Protein AF-A0A4Y8KAW2-F1 (afdb_monomer_lite)

Sequence (190 aa):
MSVAKSWERPTMADADTPQVAAESSAVSRSTAASERANERSSARPVKDVVVTVRMTADHAADLAFVQTELGAASGPDAIREVIGLFAALQRDESYQSAKAQRPAVDIDEALLIEFRDAVREVTKSYNERTREIHFIGHNWNQIVKVANATGQVDTDAIRGVERALTDIRWQMMTDAERDAKALKVLPFLS

pLDDT: mean 71.97, std 21.26, range [29.86, 94.38]

Structure (mmCIF, N/CA/C/O backbone):
data_AF-A0A4Y8KAW2-F1
#
_entry.id   AF-A0A4Y8KAW2-F1
#
loop_
_atom_site.group_PDB
_atom_site.id
_atom_site.type_symbol
_atom_site.label_atom_id
_atom_site.label_alt_id
_atom_site.label_comp_id
_atom_site.label_asym_id
_atom_site.label_entity_id
_atom_site.label_seq_id
_atom_site.pdbx_PDB_ins_code
_atom_site.Cartn_x
_atom_site.Cartn_y
_atom_site.Cartn_z
_atom_site.occupancy
_atom_site.B_iso_or_equiv
_atom_site.auth_seq_id
_atom_site.auth_comp_id
_atom_site.auth_asym_id
_atom_site.auth_atom_id
_atom_site.pdbx_PDB_model_num
ATOM 1 N N . MET A 1 1 ? 20.124 14.802 59.171 1.00 38.25 1 MET A N 1
ATOM 2 C CA . MET A 1 1 ? 20.882 13.547 58.993 1.00 38.25 1 MET A CA 1
ATOM 3 C C . MET A 1 1 ? 19.904 12.397 59.132 1.00 38.25 1 MET A C 1
ATOM 5 O O . MET A 1 1 ? 19.435 12.192 60.237 1.00 38.25 1 MET A O 1
ATOM 9 N N . SER A 1 2 ? 19.563 11.722 58.034 1.00 40.50 2 SER A N 1
ATOM 10 C CA . SER A 1 2 ? 18.912 10.404 58.034 1.00 40.50 2 SER A CA 1
ATOM 11 C C . SER A 1 2 ? 19.243 9.715 56.717 1.00 40.50 2 SER A C 1
ATOM 13 O O . SER A 1 2 ? 19.191 10.327 55.653 1.00 40.50 2 SER A O 1
ATOM 15 N N . VAL A 1 3 ? 19.693 8.477 56.857 1.00 41.16 3 VAL A N 1
ATOM 16 C CA . VAL A 1 3 ? 20.487 7.691 55.914 1.00 41.16 3 VAL A CA 1
ATOM 17 C C . VAL A 1 3 ? 19.615 7.084 54.812 1.00 41.16 3 VAL A C 1
ATOM 19 O O . VAL A 1 3 ? 18.497 6.635 55.061 1.00 41.16 3 VAL A O 1
ATOM 22 N N . ALA A 1 4 ? 20.156 7.095 53.592 1.00 38.84 4 ALA A N 1
ATOM 23 C CA . ALA A 1 4 ? 19.574 6.529 52.384 1.00 38.84 4 ALA A CA 1
ATOM 24 C C . ALA A 1 4 ? 19.380 5.007 52.502 1.00 38.84 4 ALA A C 1
ATOM 26 O O . ALA A 1 4 ? 20.260 4.291 52.977 1.00 38.84 4 ALA A O 1
ATOM 27 N N . LYS A 1 5 ? 18.224 4.517 52.043 1.00 40.38 5 LYS A N 1
ATOM 28 C CA . LYS A 1 5 ? 17.892 3.090 51.994 1.00 40.38 5 LYS A CA 1
ATOM 29 C C . LYS A 1 5 ? 18.395 2.516 50.666 1.00 40.38 5 LYS A C 1
ATOM 31 O O . LYS A 1 5 ? 17.900 2.885 49.602 1.00 40.38 5 LYS A O 1
ATOM 36 N N . SER A 1 6 ? 19.416 1.673 50.759 1.00 38.50 6 SER A N 1
ATOM 37 C CA . SER A 1 6 ? 20.047 0.925 49.676 1.00 38.50 6 SER A CA 1
ATOM 38 C C . SER A 1 6 ? 19.077 -0.086 49.060 1.00 38.50 6 SER A C 1
ATOM 40 O O . SER A 1 6 ? 18.490 -0.906 49.761 1.00 38.50 6 SER A O 1
ATOM 42 N N . TRP A 1 7 ? 18.938 -0.048 47.737 1.00 39.12 7 TRP A N 1
ATOM 43 C CA . TRP A 1 7 ? 18.437 -1.178 46.959 1.00 39.12 7 TRP A CA 1
ATOM 44 C C . TRP A 1 7 ? 19.630 -1.767 46.213 1.00 39.12 7 TRP A C 1
ATOM 46 O O . TRP A 1 7 ? 20.016 -1.293 45.145 1.00 39.12 7 TRP A O 1
ATOM 56 N N . GLU A 1 8 ? 20.263 -2.753 46.841 1.00 36.16 8 GLU A N 1
ATOM 57 C CA . GLU A 1 8 ? 21.259 -3.603 46.200 1.00 36.16 8 GLU A CA 1
ATOM 58 C C . GLU A 1 8 ? 20.577 -4.561 45.215 1.00 36.16 8 GLU A C 1
ATOM 60 O O . GLU A 1 8 ? 19.523 -5.138 45.490 1.00 36.16 8 GLU A O 1
ATOM 65 N N . ARG A 1 9 ? 21.202 -4.705 44.043 1.00 36.78 9 ARG A N 1
ATOM 66 C CA . ARG A 1 9 ? 20.896 -5.714 43.024 1.00 36.78 9 ARG A CA 1
ATOM 67 C C . ARG A 1 9 ? 21.427 -7.084 43.459 1.00 36.78 9 ARG A C 1
ATOM 69 O O . ARG A 1 9 ? 22.558 -7.142 43.934 1.00 36.78 9 ARG A O 1
ATOM 76 N N . PRO A 1 10 ? 20.738 -8.179 43.110 1.00 39.88 10 PRO A N 1
ATOM 77 C CA . PRO A 1 10 ? 21.401 -9.459 42.888 1.00 39.88 10 PRO A CA 1
ATOM 78 C C . PRO A 1 10 ? 21.680 -9.670 41.394 1.00 39.88 10 PRO A C 1
ATOM 80 O O . PRO A 1 10 ? 20.773 -9.781 40.571 1.00 39.88 10 PRO A O 1
ATOM 83 N N . THR A 1 11 ? 22.965 -9.715 41.068 1.00 34.00 11 THR A N 1
ATOM 84 C CA . THR A 1 11 ? 23.550 -10.306 39.860 1.00 34.00 11 THR A CA 1
ATOM 85 C C . THR A 1 11 ? 23.504 -11.829 39.991 1.00 34.00 11 THR A C 1
ATOM 87 O O . THR A 1 11 ? 23.914 -12.312 41.036 1.00 34.00 11 THR A O 1
ATOM 90 N N . MET A 1 12 ? 23.091 -12.568 38.957 1.00 33.03 12 MET A N 1
ATOM 91 C CA . MET A 1 12 ? 23.630 -13.895 38.604 1.00 33.03 12 MET A CA 1
ATOM 92 C C . MET A 1 12 ? 23.258 -14.189 37.143 1.00 33.03 12 MET A C 1
ATOM 94 O O . MET A 1 12 ? 22.082 -14.220 36.783 1.00 33.03 12 MET A O 1
ATOM 98 N N . ALA A 1 13 ? 24.285 -14.353 36.314 1.00 33.62 13 ALA A N 1
ATOM 99 C CA . ALA A 1 13 ? 24.217 -14.990 35.009 1.00 33.62 13 ALA A CA 1
ATOM 100 C C . ALA A 1 13 ? 24.170 -16.517 35.198 1.00 33.62 13 ALA A C 1
ATOM 102 O O . ALA A 1 13 ? 24.755 -17.018 36.153 1.00 33.62 13 ALA A O 1
ATOM 103 N N . ASP A 1 14 ? 23.468 -17.243 34.330 1.00 31.16 14 ASP A N 1
ATOM 104 C CA . ASP A 1 14 ? 24.106 -18.102 33.323 1.00 31.16 14 ASP A CA 1
ATOM 105 C C . ASP A 1 14 ? 23.065 -18.803 32.438 1.00 31.16 14 ASP A C 1
ATOM 107 O O . ASP A 1 14 ? 21.885 -18.918 32.769 1.00 31.16 14 ASP A O 1
ATOM 111 N N . ALA A 1 15 ? 23.545 -19.159 31.251 1.00 35.00 15 ALA A N 1
ATOM 112 C CA . ALA A 1 15 ? 22.856 -19.740 30.113 1.00 35.00 15 ALA A CA 1
ATOM 113 C C . ALA A 1 15 ? 22.139 -21.069 30.413 1.00 35.00 15 ALA A C 1
ATOM 115 O O . ALA A 1 15 ? 22.637 -21.881 31.181 1.00 35.00 15 ALA A O 1
ATOM 116 N N . ASP A 1 16 ? 21.016 -21.318 29.729 1.00 32.00 16 ASP A N 1
ATOM 117 C CA . ASP A 1 16 ? 20.943 -22.410 28.747 1.00 32.00 16 ASP A CA 1
ATOM 118 C C . ASP A 1 16 ? 19.606 -22.418 27.988 1.00 32.00 16 ASP A C 1
ATOM 120 O O . ASP A 1 16 ? 18.522 -22.226 28.534 1.00 32.00 16 ASP A O 1
ATOM 124 N N . THR A 1 17 ? 19.712 -22.625 26.676 1.00 39.25 17 THR A N 1
ATOM 125 C CA . THR A 1 17 ? 18.594 -22.855 25.745 1.00 39.25 17 THR A CA 1
ATOM 126 C C . THR A 1 17 ? 18.323 -24.361 25.698 1.00 39.25 17 THR A C 1
ATOM 128 O O . THR A 1 17 ? 19.278 -25.130 25.806 1.00 39.25 17 THR A O 1
ATOM 131 N N . PRO A 1 18 ? 17.081 -24.820 25.446 1.00 40.44 18 PRO A N 1
ATOM 132 C CA . PRO A 1 18 ? 16.902 -25.534 24.177 1.00 40.44 18 PRO A CA 1
ATOM 133 C C . PRO A 1 18 ? 15.515 -25.396 23.503 1.00 40.44 18 PRO A C 1
ATOM 135 O O . PRO A 1 18 ? 14.465 -25.472 24.127 1.00 40.44 18 PRO A O 1
ATOM 138 N N . GLN A 1 19 ? 15.587 -25.279 22.173 1.00 29.86 19 GLN A N 1
ATOM 139 C CA . GLN A 1 19 ? 14.922 -26.112 21.158 1.00 29.86 19 GLN A CA 1
ATOM 140 C C . GLN A 1 19 ? 13.384 -26.106 20.968 1.00 29.86 19 GLN A C 1
ATOM 142 O O . GLN A 1 19 ? 12.601 -26.687 21.707 1.00 29.86 19 GLN A O 1
ATOM 147 N N . VAL A 1 20 ? 13.033 -25.527 19.815 1.00 33.47 20 VAL A N 1
ATOM 148 C CA . VAL A 1 20 ? 11.909 -25.759 18.889 1.00 33.47 20 VAL A CA 1
ATOM 149 C C . VAL A 1 20 ? 11.149 -27.090 19.042 1.00 33.47 20 VAL A C 1
ATOM 151 O O . VAL A 1 20 ? 11.722 -28.161 18.862 1.00 33.47 20 VAL A O 1
ATOM 154 N N . ALA A 1 21 ? 9.820 -26.989 19.147 1.00 32.81 21 ALA A N 1
ATOM 155 C CA . ALA A 1 21 ? 8.880 -27.950 18.573 1.00 32.81 21 ALA A CA 1
ATOM 156 C C . ALA A 1 21 ? 7.704 -27.175 17.956 1.00 32.81 21 ALA A C 1
ATOM 158 O O . ALA A 1 21 ? 6.906 -26.550 18.651 1.00 32.81 21 ALA A O 1
ATOM 159 N N . ALA A 1 22 ? 7.661 -27.164 16.625 1.00 35.22 22 ALA A N 1
ATOM 160 C CA . ALA A 1 22 ? 6.510 -26.732 15.854 1.00 35.22 22 ALA A CA 1
ATOM 161 C C . ALA A 1 22 ? 5.523 -27.899 15.793 1.00 35.22 22 ALA A C 1
ATOM 163 O O . ALA A 1 22 ? 5.876 -28.962 15.286 1.00 35.22 22 ALA A O 1
ATOM 164 N N . GLU A 1 23 ? 4.294 -27.692 16.257 1.00 30.86 23 GLU A N 1
ATOM 165 C CA . GLU A 1 23 ? 3.195 -28.609 15.974 1.00 30.86 23 GLU A CA 1
ATOM 166 C C . GLU A 1 23 ? 2.101 -27.896 15.183 1.00 30.86 23 GLU A C 1
ATOM 168 O O . GLU A 1 23 ? 1.515 -26.892 15.588 1.00 30.86 23 GLU A O 1
ATOM 173 N N . SER A 1 24 ? 1.897 -28.452 13.993 1.00 33.16 24 SER A N 1
ATOM 174 C CA . SER A 1 24 ? 0.835 -28.199 13.039 1.00 33.16 24 SER A CA 1
ATOM 175 C C . SER A 1 24 ? -0.554 -28.228 13.673 1.00 33.16 24 SER A C 1
ATOM 177 O O . SER A 1 24 ? -0.943 -29.209 14.298 1.00 33.16 24 SER A O 1
ATOM 179 N N . SER A 1 25 ? -1.372 -27.232 13.343 1.00 32.22 25 SER A N 1
ATOM 180 C CA . SER A 1 25 ? -2.819 -27.418 13.262 1.00 32.22 25 SER A CA 1
ATOM 181 C C . SER A 1 25 ? -3.316 -26.785 11.970 1.00 32.22 25 SER A C 1
ATOM 183 O O . SER A 1 25 ? -3.531 -25.578 11.859 1.00 32.22 25 SER A O 1
ATOM 185 N N . ALA A 1 26 ? -3.405 -27.634 10.949 1.00 38.16 26 ALA A N 1
ATOM 186 C CA . ALA A 1 26 ? -4.050 -27.329 9.690 1.00 38.16 26 ALA A CA 1
ATOM 187 C C . ALA A 1 26 ? -5.566 -27.302 9.915 1.00 38.16 26 ALA A C 1
ATOM 189 O O . ALA A 1 26 ? -6.172 -28.325 10.227 1.00 38.16 26 ALA A O 1
ATOM 190 N N . VAL A 1 27 ? -6.186 -26.137 9.721 1.00 32.84 27 VAL A N 1
ATOM 191 C CA . VAL A 1 27 ? -7.639 -26.026 9.581 1.00 32.84 27 VAL A CA 1
ATOM 192 C C . VAL A 1 27 ? -7.950 -25.612 8.153 1.00 32.84 27 VAL A C 1
ATOM 194 O O . VAL A 1 27 ? -7.727 -24.477 7.736 1.00 32.84 27 VAL A O 1
ATOM 197 N N . SER A 1 28 ? -8.479 -26.588 7.423 1.00 44.44 28 SER A N 1
ATOM 198 C CA . SER A 1 28 ? -9.141 -26.493 6.131 1.00 44.44 28 SER A CA 1
ATOM 199 C C . SER A 1 28 ? -9.989 -25.230 5.985 1.00 44.44 28 SER A C 1
ATOM 201 O O . SER A 1 28 ? -10.917 -25.010 6.767 1.00 44.44 28 SER A O 1
ATOM 203 N N . ARG A 1 29 ? -9.744 -24.447 4.929 1.00 36.34 29 ARG A N 1
ATOM 204 C CA . ARG A 1 29 ? -10.780 -23.639 4.272 1.00 36.34 29 ARG A CA 1
ATOM 205 C C . ARG A 1 29 ? -10.338 -23.167 2.882 1.00 36.34 29 ARG A C 1
ATOM 207 O O . ARG A 1 29 ? -9.300 -22.539 2.733 1.00 36.34 29 ARG A O 1
ATOM 214 N N . SER A 1 30 ? -11.239 -23.389 1.924 1.00 34.06 30 SER A N 1
ATOM 215 C CA . SER A 1 30 ? -11.357 -22.740 0.610 1.00 34.06 30 SER A CA 1
ATOM 216 C C . SER A 1 30 ? -10.692 -23.412 -0.600 1.00 34.06 30 SER A C 1
ATOM 218 O O . SER A 1 30 ? -9.711 -22.936 -1.162 1.00 34.06 30 SER A O 1
ATOM 220 N N . THR A 1 31 ? -11.355 -24.454 -1.103 1.00 42.41 31 THR A N 1
ATOM 221 C CA . THR A 1 31 ? -11.279 -24.908 -2.505 1.00 42.41 31 THR A CA 1
ATOM 222 C C . THR A 1 31 ? -11.767 -23.846 -3.508 1.00 42.41 31 THR A C 1
ATOM 224 O O . THR A 1 31 ? -11.358 -23.861 -4.663 1.00 42.41 31 THR A O 1
ATOM 227 N N . ALA A 1 32 ? -12.552 -22.852 -3.074 1.00 41.34 32 ALA A N 1
ATOM 228 C CA . ALA A 1 32 ? -13.093 -21.796 -3.940 1.00 41.34 32 ALA A CA 1
ATOM 229 C C . ALA A 1 32 ? -12.057 -20.741 -4.393 1.00 41.34 32 ALA A C 1
ATOM 231 O O . ALA A 1 32 ? -12.298 -20.001 -5.348 1.00 41.34 32 ALA A O 1
ATOM 232 N N . ALA A 1 33 ? -10.898 -20.660 -3.729 1.00 41.00 33 ALA A N 1
ATOM 233 C CA . ALA A 1 33 ? -9.780 -19.817 -4.168 1.00 41.00 33 ALA A CA 1
ATOM 234 C C . ALA A 1 33 ? -8.921 -20.486 -5.260 1.00 41.00 33 ALA A C 1
ATOM 236 O O . ALA A 1 33 ? -8.184 -19.801 -5.968 1.00 41.00 33 ALA A O 1
ATOM 237 N N . SER A 1 34 ? -9.024 -21.811 -5.414 1.00 42.97 34 SER A N 1
ATOM 238 C CA . SER A 1 34 ? -8.170 -22.594 -6.311 1.00 42.97 34 SER A CA 1
ATOM 239 C C . SER A 1 34 ? -8.614 -22.502 -7.776 1.00 42.97 34 SER A C 1
ATOM 241 O O . SER A 1 34 ? -7.762 -22.418 -8.655 1.00 42.97 34 SER A O 1
ATOM 243 N N . GLU A 1 35 ? -9.919 -22.405 -8.051 1.00 37.34 35 GLU A N 1
ATOM 244 C CA . GLU A 1 35 ? -10.428 -22.320 -9.430 1.00 37.34 35 GLU A CA 1
ATOM 245 C C . GLU A 1 35 ? -10.068 -20.995 -10.123 1.00 37.34 35 GLU A C 1
ATOM 247 O O . GLU A 1 35 ? -9.667 -21.006 -11.282 1.00 37.34 35 GLU A O 1
ATOM 252 N N . ARG A 1 36 ? -10.080 -19.854 -9.414 1.00 44.06 36 ARG A N 1
ATOM 253 C CA . ARG A 1 36 ? -9.687 -18.551 -10.004 1.00 44.06 36 ARG A CA 1
ATOM 254 C C . ARG A 1 36 ? -8.176 -18.354 -10.151 1.00 44.06 36 ARG A C 1
ATOM 256 O O . ARG A 1 36 ? -7.745 -17.484 -10.905 1.00 44.06 36 ARG A O 1
ATOM 263 N N . ALA A 1 37 ? -7.363 -19.127 -9.432 1.00 46.47 37 ALA A N 1
ATOM 264 C CA . ALA A 1 37 ? -5.906 -19.086 -9.564 1.00 46.47 37 ALA A CA 1
ATOM 265 C C . ALA A 1 37 ? -5.411 -19.908 -10.767 1.00 46.47 37 ALA A C 1
ATOM 267 O O . ALA A 1 37 ? -4.363 -19.596 -11.336 1.00 46.47 37 ALA A O 1
ATOM 268 N N . ASN A 1 38 ? -6.178 -20.920 -11.181 1.00 39.31 38 ASN A N 1
ATOM 269 C CA . ASN A 1 38 ? -5.776 -21.846 -12.235 1.00 39.31 38 ASN A CA 1
ATOM 270 C C . ASN A 1 38 ? -5.826 -21.217 -13.642 1.00 39.31 38 ASN A C 1
ATOM 272 O O . ASN A 1 38 ? -5.049 -21.593 -14.513 1.00 39.31 38 ASN A O 1
ATOM 276 N N . GLU A 1 39 ? -6.660 -20.194 -13.854 1.00 40.34 39 GLU A N 1
ATOM 277 C CA . GLU A 1 39 ? -6.759 -19.496 -15.148 1.00 40.34 39 GLU A CA 1
ATOM 278 C C . GLU A 1 39 ? -5.593 -18.530 -15.419 1.00 40.34 39 GLU A C 1
ATOM 280 O O . GLU A 1 39 ? -5.294 -18.233 -16.572 1.00 40.34 39 GLU A O 1
ATOM 285 N N . ARG A 1 40 ? -4.881 -18.060 -14.382 1.00 43.31 40 ARG A N 1
ATOM 286 C CA . ARG A 1 40 ? -3.728 -17.146 -14.545 1.00 43.31 40 ARG A CA 1
ATOM 287 C C . ARG A 1 40 ? -2.376 -17.855 -14.631 1.00 43.31 40 ARG A C 1
ATOM 289 O O . ARG A 1 40 ? -1.370 -17.199 -14.891 1.00 43.31 40 ARG A O 1
ATOM 296 N N . SER A 1 41 ? -2.328 -19.166 -14.390 1.00 44.38 41 SER A N 1
ATOM 297 C CA . SER A 1 41 ? -1.076 -19.897 -14.147 1.00 44.38 41 SER A CA 1
ATOM 298 C C . SER A 1 41 ? -0.709 -20.918 -15.231 1.00 44.38 41 SER A C 1
ATOM 300 O O . SER A 1 41 ? 0.190 -21.726 -15.019 1.00 44.38 41 SER A O 1
ATOM 302 N N . SER A 1 42 ? -1.343 -20.889 -16.403 1.00 42.31 42 SER A N 1
ATOM 303 C CA . SER A 1 42 ? -1.000 -21.807 -17.501 1.00 42.31 42 SER A CA 1
ATOM 304 C C . SER A 1 42 ? 0.279 -21.431 -18.265 1.00 42.31 42 SER A C 1
ATOM 306 O O . SER A 1 42 ? 0.755 -22.220 -19.074 1.00 42.31 42 SER A O 1
ATOM 308 N N . ALA A 1 43 ? 0.865 -20.254 -18.012 1.00 52.12 43 ALA A N 1
ATOM 309 C CA . ALA A 1 43 ? 2.011 -19.753 -18.780 1.00 52.12 43 ALA A CA 1
ATOM 310 C C . ALA A 1 43 ? 3.387 -19.996 -18.132 1.00 52.12 43 ALA A C 1
ATOM 312 O O . ALA A 1 43 ? 4.409 -19.753 -18.774 1.00 52.12 43 ALA A O 1
ATOM 313 N N . ARG A 1 44 ? 3.458 -20.426 -16.863 1.00 57.28 44 ARG A N 1
ATOM 314 C CA . ARG A 1 44 ? 4.744 -20.627 -16.175 1.00 57.28 44 ARG A CA 1
ATOM 315 C C . ARG A 1 44 ? 5.056 -22.117 -16.055 1.00 57.28 44 ARG A C 1
ATOM 317 O O . ARG A 1 44 ? 4.255 -22.829 -15.453 1.00 57.28 44 ARG A O 1
ATOM 324 N N . PRO A 1 45 ? 6.205 -22.592 -16.570 1.00 63.19 45 PRO A N 1
ATOM 325 C CA . PRO A 1 45 ? 6.616 -23.971 -16.361 1.00 63.19 45 PRO A CA 1
ATOM 326 C C . PRO A 1 45 ? 6.735 -24.240 -14.858 1.00 63.19 45 PRO A C 1
ATOM 328 O O . PRO A 1 45 ? 7.367 -23.471 -14.122 1.00 63.19 45 PRO A O 1
ATOM 331 N N . VAL A 1 46 ? 6.082 -25.309 -14.405 1.00 73.69 46 VAL A N 1
ATOM 332 C CA . VAL A 1 46 ? 6.132 -25.739 -13.007 1.00 73.69 46 VAL A CA 1
ATOM 333 C C . VAL A 1 46 ? 7.551 -26.232 -12.713 1.00 73.69 46 VAL A C 1
ATOM 335 O O . VAL A 1 46 ? 8.173 -26.927 -13.515 1.00 73.69 46 VAL A O 1
ATOM 338 N N . LYS A 1 47 ? 8.115 -25.775 -11.593 1.00 78.50 47 LYS A N 1
ATOM 339 C CA . LYS A 1 47 ? 9.471 -26.125 -11.159 1.00 78.50 47 LYS A CA 1
ATOM 340 C C . LYS A 1 47 ? 9.371 -27.341 -10.231 1.00 78.50 47 LYS A C 1
ATOM 342 O O . LYS A 1 47 ? 9.110 -27.161 -9.046 1.00 78.50 47 LYS A O 1
ATOM 347 N N . ASP A 1 48 ? 9.600 -28.540 -10.764 1.00 83.94 48 ASP A N 1
ATOM 348 C CA . ASP A 1 48 ? 9.340 -29.806 -10.047 1.00 83.94 48 ASP A CA 1
ATOM 349 C C . ASP A 1 48 ? 10.558 -30.385 -9.305 1.00 83.94 48 ASP A C 1
ATOM 351 O O . ASP A 1 48 ? 10.421 -31.276 -8.468 1.00 83.94 48 ASP A O 1
ATOM 355 N N . VAL A 1 49 ? 11.762 -29.880 -9.591 1.00 82.69 49 VAL A N 1
ATOM 356 C CA . VAL A 1 49 ? 13.018 -30.371 -9.003 1.00 82.69 49 VAL A CA 1
ATOM 357 C C . VAL A 1 49 ? 13.652 -29.299 -8.123 1.00 82.69 49 VAL A C 1
ATOM 359 O O . VAL A 1 49 ? 13.877 -28.165 -8.557 1.00 82.69 49 VAL A O 1
ATOM 362 N N . VAL A 1 50 ? 13.985 -29.679 -6.887 1.00 84.88 50 VAL A N 1
ATOM 363 C CA . VAL A 1 50 ? 14.691 -28.828 -5.924 1.00 84.88 50 VAL A CA 1
ATOM 364 C C . VAL A 1 50 ? 16.142 -29.280 -5.815 1.00 84.88 50 VAL A C 1
ATOM 366 O O . VAL A 1 50 ? 16.423 -30.430 -5.492 1.00 84.88 50 VAL A O 1
ATOM 369 N N . VAL A 1 51 ? 17.065 -28.348 -6.049 1.00 85.56 51 VAL A N 1
ATOM 370 C CA . VAL A 1 51 ? 18.503 -28.538 -5.832 1.00 85.56 51 VAL A CA 1
ATOM 371 C C . VAL A 1 51 ? 18.944 -27.571 -4.741 1.00 85.56 51 VAL A C 1
ATOM 373 O O . VAL A 1 51 ? 18.731 -26.364 -4.858 1.00 85.56 51 VAL A O 1
ATOM 376 N N . THR A 1 52 ? 19.549 -28.090 -3.673 1.00 87.44 52 THR A N 1
ATOM 377 C CA . THR A 1 52 ? 20.089 -27.280 -2.573 1.00 87.44 52 THR A CA 1
ATOM 378 C C . THR A 1 52 ? 21.603 -27.173 -2.707 1.00 87.44 52 THR A C 1
ATOM 380 O O . THR A 1 52 ? 22.288 -28.186 -2.820 1.00 87.44 52 THR A O 1
ATOM 383 N N . VAL A 1 53 ? 22.132 -25.950 -2.661 1.00 86.50 53 VAL A N 1
ATOM 384 C CA . VAL A 1 53 ? 23.570 -25.666 -2.762 1.00 86.50 53 VAL A CA 1
ATOM 385 C C . VAL A 1 53 ? 24.010 -24.897 -1.522 1.00 86.50 53 VAL A C 1
ATOM 387 O O . VAL A 1 53 ? 23.325 -23.972 -1.088 1.00 86.50 53 VAL A O 1
ATOM 390 N N . ARG A 1 54 ? 25.152 -25.277 -0.940 1.00 90.31 54 ARG A N 1
ATOM 391 C CA . ARG A 1 54 ? 25.815 -24.495 0.112 1.00 90.31 54 ARG A CA 1
ATOM 392 C C . ARG A 1 54 ? 26.841 -23.575 -0.536 1.00 90.31 54 ARG A C 1
ATOM 394 O O . ARG A 1 54 ? 27.643 -24.033 -1.343 1.00 90.31 54 ARG A O 1
ATOM 401 N N . MET A 1 55 ? 26.808 -22.300 -0.174 1.00 90.69 55 MET A N 1
ATOM 402 C CA . MET A 1 55 ? 27.667 -21.268 -0.752 1.00 90.69 55 MET A CA 1
ATOM 403 C C . MET A 1 55 ? 28.486 -20.597 0.347 1.00 90.69 55 MET A C 1
ATOM 405 O O . MET A 1 55 ? 28.024 -20.469 1.482 1.00 90.69 55 MET A O 1
ATOM 409 N N . THR A 1 56 ? 29.705 -20.186 0.008 1.00 93.31 56 THR A N 1
ATOM 410 C CA . THR A 1 56 ? 30.480 -19.247 0.825 1.00 93.31 56 THR A CA 1
ATOM 411 C C . THR A 1 56 ? 29.936 -17.831 0.617 1.00 93.31 56 THR A C 1
ATOM 413 O O . THR A 1 56 ? 29.144 -17.591 -0.299 1.00 93.31 56 THR A O 1
ATOM 416 N N . ALA A 1 57 ? 30.355 -16.885 1.461 1.00 90.44 57 ALA A N 1
ATOM 417 C CA . ALA A 1 57 ? 29.962 -15.483 1.318 1.00 90.44 57 ALA A CA 1
ATOM 418 C C . ALA A 1 57 ? 30.406 -14.895 -0.035 1.00 90.44 57 ALA A C 1
ATOM 420 O O . ALA A 1 57 ? 29.617 -14.216 -0.687 1.00 90.44 57 ALA A O 1
ATOM 421 N N . ASP A 1 58 ? 31.614 -15.237 -0.490 1.00 91.62 58 ASP A N 1
ATOM 422 C CA . ASP A 1 58 ? 32.152 -14.768 -1.772 1.00 91.62 58 ASP A CA 1
ATOM 423 C C . ASP A 1 58 ? 31.311 -15.279 -2.951 1.00 91.62 58 ASP A C 1
ATOM 425 O O . ASP A 1 58 ? 30.864 -14.497 -3.784 1.00 91.62 58 ASP A O 1
ATOM 429 N N . HIS A 1 59 ? 30.952 -16.569 -2.958 1.00 88.56 59 HIS A N 1
ATOM 430 C CA . HIS A 1 59 ? 30.086 -17.121 -4.005 1.00 88.56 59 HIS A CA 1
ATOM 431 C C . HIS A 1 59 ? 28.676 -16.506 -3.989 1.00 88.56 59 HIS A C 1
ATOM 433 O O . HIS A 1 59 ? 28.017 -16.429 -5.026 1.00 88.56 59 HIS A O 1
ATOM 439 N N . ALA A 1 60 ? 28.173 -16.093 -2.821 1.00 88.12 60 ALA A N 1
ATOM 440 C CA . ALA A 1 60 ? 26.892 -15.398 -2.728 1.00 88.12 60 ALA A CA 1
ATOM 441 C C . ALA A 1 60 ? 26.968 -13.983 -3.328 1.00 88.12 60 ALA A C 1
ATOM 443 O O . ALA A 1 60 ? 26.004 -13.540 -3.955 1.00 88.12 60 ALA A O 1
ATOM 444 N N . ALA A 1 61 ? 28.110 -13.301 -3.188 1.00 89.50 61 ALA A N 1
ATOM 445 C CA . ALA A 1 61 ? 28.365 -12.026 -3.853 1.00 89.50 61 ALA A CA 1
ATOM 446 C C . ALA A 1 61 ? 28.452 -12.197 -5.380 1.00 89.50 61 ALA A C 1
ATOM 448 O O . ALA A 1 61 ? 27.808 -11.444 -6.112 1.00 89.50 61 ALA A O 1
ATOM 449 N N . ASP A 1 62 ? 29.136 -13.238 -5.859 1.00 89.94 62 ASP A N 1
ATOM 450 C CA . ASP A 1 62 ? 29.195 -13.569 -7.290 1.00 89.94 62 ASP A CA 1
ATOM 451 C C . ASP A 1 62 ? 27.803 -13.882 -7.860 1.00 89.94 62 ASP A C 1
ATOM 453 O O . ASP A 1 62 ? 27.450 -13.440 -8.953 1.00 89.94 62 ASP A O 1
ATOM 457 N N . LEU A 1 63 ? 26.958 -14.590 -7.103 1.00 89.25 63 LEU A N 1
ATOM 458 C CA . LEU A 1 63 ? 25.573 -14.843 -7.501 1.00 89.25 63 LEU A CA 1
ATOM 459 C C . LEU A 1 63 ? 24.752 -13.552 -7.592 1.00 89.25 63 LEU A C 1
ATOM 461 O O . LEU A 1 63 ? 23.947 -13.410 -8.511 1.00 89.25 63 LEU A O 1
ATOM 465 N N . ALA A 1 64 ? 24.950 -12.610 -6.669 1.00 88.88 64 ALA A N 1
ATOM 466 C CA . ALA A 1 64 ? 24.288 -11.309 -6.723 1.00 88.88 64 ALA A CA 1
ATOM 467 C C . ALA A 1 64 ? 24.739 -10.491 -7.948 1.00 88.88 64 ALA A C 1
ATOM 469 O O . ALA A 1 64 ? 23.909 -9.857 -8.609 1.00 88.88 64 ALA A O 1
ATOM 470 N N . PHE A 1 65 ? 26.029 -10.555 -8.295 1.00 87.44 65 PHE A N 1
ATOM 471 C CA . PHE A 1 65 ? 26.564 -9.958 -9.519 1.00 87.44 65 PHE A CA 1
ATOM 472 C C . PHE A 1 65 ? 25.905 -10.564 -10.766 1.00 87.44 65 PHE A C 1
ATOM 474 O O . PHE A 1 65 ? 25.314 -9.841 -11.566 1.00 87.44 65 PHE A O 1
ATOM 481 N N . VAL A 1 66 ? 25.897 -11.894 -10.886 1.00 85.75 66 VAL A N 1
ATOM 482 C CA . VAL A 1 66 ? 25.280 -12.613 -12.014 1.00 85.75 66 VAL A CA 1
ATOM 483 C C . VAL A 1 66 ? 23.778 -12.340 -12.116 1.00 85.75 66 VAL A C 1
ATOM 485 O O . VAL A 1 66 ? 23.259 -12.144 -13.214 1.00 85.75 66 VAL A O 1
ATOM 488 N N . GLN A 1 67 ? 23.069 -12.284 -10.987 1.00 87.12 67 GLN A N 1
ATOM 489 C CA . GLN A 1 67 ? 21.651 -11.925 -10.959 1.00 87.12 67 GLN A CA 1
ATOM 490 C C . GLN A 1 67 ? 21.413 -10.531 -11.553 1.00 87.12 67 GLN A C 1
ATOM 492 O O . GLN A 1 67 ? 20.463 -10.346 -12.315 1.00 87.12 67 GLN A O 1
ATOM 497 N N . THR A 1 68 ? 22.279 -9.571 -11.228 1.00 84.69 68 THR A N 1
ATOM 498 C CA . THR A 1 68 ? 22.199 -8.194 -11.731 1.00 84.69 68 THR A CA 1
ATOM 499 C C . THR A 1 68 ? 22.504 -8.137 -13.227 1.00 84.69 68 THR A C 1
ATOM 501 O O . THR A 1 68 ? 21.717 -7.582 -13.996 1.00 84.69 68 THR A O 1
ATOM 504 N N . GLU A 1 69 ? 23.585 -8.783 -13.665 1.00 82.62 69 GLU A N 1
ATOM 505 C CA . GLU A 1 69 ? 23.997 -8.816 -15.072 1.00 82.62 69 GLU A CA 1
ATOM 506 C C . GLU A 1 69 ? 22.942 -9.458 -15.976 1.00 82.62 69 GLU A C 1
ATOM 508 O O . GLU A 1 69 ? 22.615 -8.925 -17.041 1.00 82.62 69 GLU A O 1
ATOM 513 N N . LEU A 1 70 ? 22.331 -10.554 -15.528 1.00 80.12 70 LEU A N 1
ATOM 514 C CA . LEU A 1 70 ? 21.264 -11.241 -16.256 1.00 80.12 70 LEU A CA 1
ATOM 515 C C . LEU A 1 70 ? 19.887 -10.594 -16.060 1.00 80.12 70 LEU A C 1
ATOM 517 O O .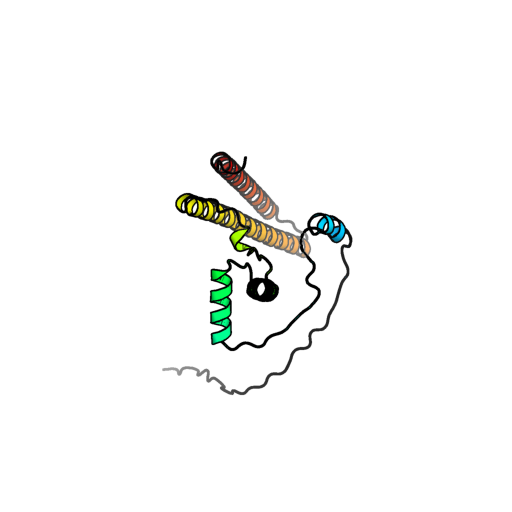 LEU A 1 70 ? 18.921 -10.993 -16.701 1.00 80.12 70 LEU A O 1
ATOM 521 N N . GLY A 1 71 ? 19.761 -9.582 -15.197 1.00 80.69 71 GLY A N 1
ATOM 522 C CA . GLY A 1 71 ? 18.476 -8.953 -14.882 1.00 80.69 71 GLY A CA 1
ATOM 523 C C . GLY A 1 71 ? 17.453 -9.931 -14.290 1.00 80.69 71 GLY A C 1
ATOM 524 O O . GLY A 1 71 ? 16.242 -9.726 -14.441 1.00 80.69 71 GLY A O 1
ATOM 525 N N . ALA A 1 72 ? 17.914 -11.005 -13.649 1.00 82.75 72 ALA A N 1
ATOM 526 C CA . ALA A 1 72 ? 17.071 -12.063 -13.116 1.00 82.75 72 ALA A CA 1
ATOM 527 C C . ALA A 1 72 ? 16.321 -11.601 -11.854 1.00 82.75 72 ALA A C 1
ATOM 529 O O . ALA A 1 72 ? 16.850 -10.886 -11.003 1.00 82.75 72 ALA A O 1
ATOM 530 N N . ALA A 1 73 ? 15.068 -12.043 -11.706 1.00 82.31 73 ALA A N 1
ATOM 531 C CA . ALA A 1 73 ? 14.213 -11.638 -10.586 1.00 82.31 73 ALA A CA 1
ATOM 532 C C . ALA A 1 73 ? 14.667 -12.215 -9.230 1.00 82.31 73 ALA A C 1
ATOM 534 O O . ALA A 1 73 ? 14.321 -11.678 -8.180 1.00 82.31 73 ALA A O 1
ATOM 535 N N . SER A 1 74 ? 15.426 -13.313 -9.242 1.00 87.25 74 SER A N 1
ATOM 536 C CA . SER A 1 74 ? 15.939 -13.976 -8.044 1.00 87.25 74 SER A CA 1
ATOM 537 C C . SER A 1 74 ? 17.231 -14.743 -8.341 1.00 87.25 74 SER A C 1
ATOM 539 O O . SER A 1 74 ? 17.463 -15.144 -9.483 1.00 87.25 74 SER A O 1
ATOM 541 N N . GLY A 1 75 ? 18.047 -15.014 -7.316 1.00 86.12 75 GLY A N 1
ATOM 542 C CA . GLY A 1 75 ? 19.258 -15.840 -7.445 1.00 86.12 75 GLY A CA 1
ATOM 543 C C . GLY A 1 75 ? 19.006 -17.216 -8.089 1.00 86.12 75 GLY A C 1
ATOM 544 O O . GLY A 1 75 ? 19.718 -17.589 -9.019 1.00 86.12 75 GLY A O 1
ATOM 545 N N . PRO A 1 76 ? 17.957 -17.968 -7.700 1.00 88.06 76 PRO A N 1
ATOM 546 C CA . PRO A 1 76 ? 17.603 -19.215 -8.377 1.00 88.06 76 PRO A CA 1
ATOM 547 C C . PRO A 1 76 ? 17.235 -19.050 -9.856 1.00 88.06 76 PRO A C 1
ATOM 549 O O . PRO A 1 76 ? 17.453 -19.971 -10.638 1.00 88.06 76 PRO A O 1
ATOM 552 N N . ASP A 1 77 ? 16.633 -17.927 -10.252 1.00 85.25 77 ASP A N 1
ATOM 553 C CA . ASP A 1 77 ? 16.349 -17.666 -11.667 1.00 85.25 77 ASP A CA 1
ATOM 554 C C . ASP A 1 77 ? 17.637 -17.356 -12.434 1.00 85.25 77 ASP A C 1
ATOM 556 O O . ASP A 1 77 ? 17.824 -17.905 -13.517 1.00 85.25 77 ASP A O 1
ATOM 560 N N . ALA A 1 78 ? 18.565 -16.613 -11.824 1.00 86.56 78 ALA A N 1
ATOM 561 C CA . ALA A 1 78 ? 19.892 -16.366 -12.383 1.00 86.56 78 ALA A CA 1
ATOM 562 C C . ALA A 1 78 ? 20.656 -17.678 -12.630 1.00 86.56 78 ALA A C 1
ATOM 564 O O . ALA A 1 78 ? 21.190 -17.890 -13.712 1.00 86.56 78 ALA A O 1
ATOM 565 N N . ILE A 1 79 ? 20.645 -18.612 -11.669 1.00 89.31 79 ILE A N 1
ATOM 566 C CA . ILE A 1 79 ? 21.302 -19.923 -11.825 1.00 89.31 79 ILE A CA 1
ATOM 567 C C . ILE A 1 79 ? 20.673 -20.730 -12.964 1.00 89.31 79 ILE A C 1
ATOM 569 O O . ILE A 1 79 ? 21.393 -21.315 -13.768 1.00 89.31 79 ILE A O 1
ATOM 573 N N . ARG A 1 80 ? 19.337 -20.772 -13.061 1.00 87.31 80 ARG A N 1
ATOM 574 C CA . ARG A 1 80 ? 18.660 -21.486 -14.159 1.00 87.31 80 ARG A CA 1
ATOM 575 C C . ARG A 1 80 ? 19.016 -20.892 -15.515 1.00 87.31 80 ARG A C 1
ATOM 577 O O . ARG A 1 80 ? 19.227 -21.642 -16.460 1.00 87.31 80 ARG A O 1
ATOM 584 N N . GLU A 1 81 ? 19.105 -19.571 -15.593 1.00 84.69 81 GLU A N 1
ATOM 585 C CA . GLU A 1 81 ? 19.474 -18.856 -16.809 1.00 84.69 81 GLU A CA 1
ATOM 586 C C . GLU A 1 81 ? 20.929 -19.119 -17.211 1.00 84.69 81 GLU A C 1
ATOM 588 O O . GLU A 1 81 ? 21.194 -19.407 -18.374 1.00 84.69 81 GLU A O 1
ATOM 593 N N . VAL A 1 82 ? 21.855 -19.144 -16.249 1.00 86.69 82 VAL A N 1
ATOM 594 C CA . VAL A 1 82 ? 23.248 -19.561 -16.472 1.00 86.69 82 VAL A CA 1
ATOM 595 C C . VAL A 1 82 ? 23.326 -21.008 -16.958 1.00 86.69 82 VAL A C 1
ATOM 597 O O . VAL A 1 82 ? 24.018 -21.289 -17.933 1.00 86.69 82 VAL A O 1
ATOM 600 N N . ILE A 1 83 ? 22.605 -21.934 -16.321 1.00 87.44 83 ILE A N 1
ATOM 601 C CA . ILE A 1 83 ? 22.571 -23.341 -16.746 1.00 87.44 83 ILE A CA 1
ATOM 602 C C . ILE A 1 83 ? 22.018 -23.456 -18.171 1.00 87.44 83 ILE A C 1
ATOM 604 O O . ILE A 1 83 ? 22.582 -24.193 -18.976 1.00 87.44 83 ILE A O 1
ATOM 608 N N . GLY A 1 84 ? 20.955 -22.715 -18.498 1.00 84.19 84 GLY A N 1
ATOM 609 C CA . GLY A 1 84 ? 20.388 -22.654 -19.845 1.00 84.19 84 GLY A CA 1
ATOM 610 C C . GLY A 1 84 ? 21.390 -22.142 -20.881 1.00 84.19 84 GLY A C 1
ATOM 611 O O . GLY A 1 84 ? 21.577 -22.791 -21.907 1.00 84.19 84 GLY A O 1
ATOM 612 N N . LEU A 1 85 ? 22.092 -21.046 -20.575 1.00 83.38 85 LEU A N 1
ATOM 613 C CA . LEU A 1 85 ? 23.157 -20.478 -21.410 1.00 83.38 85 LEU A CA 1
ATOM 614 C C . LEU A 1 85 ? 24.276 -21.490 -21.677 1.00 83.38 85 LEU A C 1
ATOM 616 O O . LEU A 1 85 ? 24.636 -21.722 -22.829 1.00 83.38 85 LEU A O 1
ATOM 620 N N . PHE A 1 86 ? 24.813 -22.117 -20.627 1.00 82.62 86 PHE A N 1
ATOM 621 C CA . PHE A 1 86 ? 25.893 -23.095 -20.767 1.00 82.62 86 PHE A CA 1
ATOM 622 C C . PHE A 1 86 ? 25.444 -24.362 -21.497 1.00 82.62 86 PHE A C 1
ATOM 624 O O . PHE A 1 86 ? 26.200 -24.896 -22.306 1.00 82.62 86 PHE A O 1
ATOM 631 N N . ALA A 1 87 ? 24.230 -24.849 -21.232 1.00 84.62 87 ALA A N 1
ATOM 632 C CA . ALA A 1 87 ? 23.690 -26.023 -21.907 1.00 84.62 87 ALA A CA 1
ATOM 633 C C . ALA A 1 87 ? 23.484 -25.764 -23.403 1.00 84.62 87 ALA A C 1
ATOM 635 O O . ALA A 1 87 ? 23.859 -26.607 -24.214 1.00 84.62 87 ALA A O 1
ATOM 636 N N . ALA A 1 88 ? 22.942 -24.601 -23.765 1.00 81.69 88 ALA A N 1
ATOM 637 C CA . ALA A 1 88 ? 22.757 -24.211 -25.155 1.00 81.69 88 ALA A CA 1
ATOM 638 C C . ALA A 1 88 ? 24.098 -24.021 -25.875 1.00 81.69 88 ALA A C 1
ATOM 640 O O . ALA A 1 88 ? 24.283 -24.560 -26.960 1.00 81.69 88 ALA A O 1
ATOM 641 N N . LEU A 1 89 ? 25.075 -23.371 -25.228 1.00 82.69 89 LEU A N 1
ATOM 642 C CA . LEU A 1 89 ? 26.429 -23.223 -25.767 1.00 82.69 89 LEU A CA 1
ATOM 643 C C . LEU A 1 89 ? 27.085 -24.580 -26.056 1.00 82.69 89 LEU A C 1
ATOM 645 O O . LEU A 1 89 ? 27.721 -24.749 -27.090 1.00 82.69 89 LEU A O 1
ATOM 649 N N . GLN A 1 90 ? 26.924 -25.563 -25.166 1.00 85.12 90 GLN A N 1
ATOM 650 C CA . GLN A 1 90 ? 27.473 -26.905 -25.384 1.00 85.12 90 GLN A CA 1
ATOM 651 C C . GLN A 1 90 ? 26.722 -27.723 -26.438 1.00 85.12 90 GLN A C 1
ATOM 653 O O . GLN A 1 90 ? 27.294 -28.653 -27.001 1.00 85.12 90 GLN A O 1
ATOM 658 N N . ARG A 1 91 ? 25.451 -27.406 -26.693 1.00 86.25 91 ARG A N 1
ATOM 659 C CA . ARG A 1 91 ? 24.619 -28.072 -27.705 1.00 86.25 91 ARG A CA 1
ATOM 660 C C . ARG A 1 91 ? 24.611 -27.353 -29.054 1.00 86.25 91 ARG A C 1
ATOM 662 O O . ARG A 1 91 ? 23.925 -27.817 -29.955 1.00 86.25 91 ARG A O 1
ATOM 669 N N . ASP A 1 92 ? 25.370 -26.263 -29.186 1.00 74.31 92 ASP A N 1
ATOM 670 C CA . ASP A 1 92 ? 25.353 -25.365 -30.348 1.00 74.31 92 ASP A CA 1
ATOM 671 C C . ASP A 1 92 ? 23.938 -24.831 -30.669 1.00 74.31 92 ASP A C 1
ATOM 673 O O . ASP A 1 92 ? 23.532 -24.662 -31.816 1.00 74.31 92 ASP A O 1
ATOM 677 N N . GLU A 1 93 ? 23.149 -24.588 -29.620 1.00 80.12 93 GLU A N 1
ATOM 678 C CA . GLU A 1 93 ? 21.797 -24.040 -29.700 1.00 80.12 93 GLU A CA 1
ATOM 679 C C . GLU A 1 93 ? 21.814 -22.532 -29.406 1.00 80.12 93 GLU A C 1
ATOM 681 O O . GLU A 1 93 ? 22.555 -22.040 -28.550 1.00 80.12 93 GLU A O 1
ATOM 686 N N . SER A 1 94 ? 20.944 -21.769 -30.072 1.00 69.69 94 SER A N 1
ATOM 687 C CA . SER A 1 94 ? 20.762 -20.353 -29.749 1.00 69.69 94 SER A CA 1
ATOM 688 C C . SER A 1 94 ? 19.969 -20.196 -28.449 1.00 69.69 94 SER A C 1
ATOM 690 O O . SER A 1 94 ? 18.795 -20.567 -28.394 1.00 69.69 94 SER A O 1
ATOM 692 N N . TYR A 1 95 ? 20.567 -19.585 -27.426 1.00 69.50 95 TYR A N 1
ATOM 693 C CA . TYR A 1 95 ? 19.863 -19.201 -26.202 1.00 69.50 95 TYR A CA 1
ATOM 694 C C . TYR A 1 95 ? 19.520 -17.713 -26.207 1.00 69.50 95 TYR A C 1
ATOM 696 O O . TYR A 1 95 ? 20.397 -16.869 -26.386 1.00 69.50 95 TYR A O 1
ATOM 704 N N . GLN A 1 96 ? 18.255 -17.381 -25.951 1.00 63.50 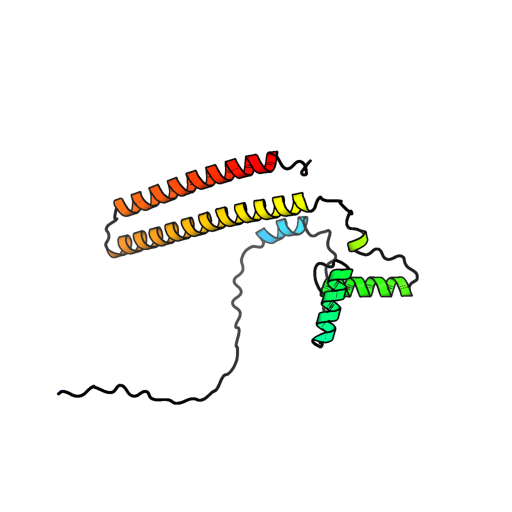96 GLN A N 1
ATOM 705 C CA . GLN A 1 96 ? 17.845 -16.006 -25.674 1.00 63.50 96 GLN A CA 1
ATOM 706 C C . GLN A 1 96 ? 17.590 -15.827 -24.183 1.00 63.50 96 GLN A C 1
ATOM 708 O O . GLN A 1 96 ? 16.669 -16.427 -23.627 1.00 63.50 96 GLN A O 1
ATOM 713 N N . SER A 1 97 ? 18.393 -14.971 -23.552 1.00 64.50 97 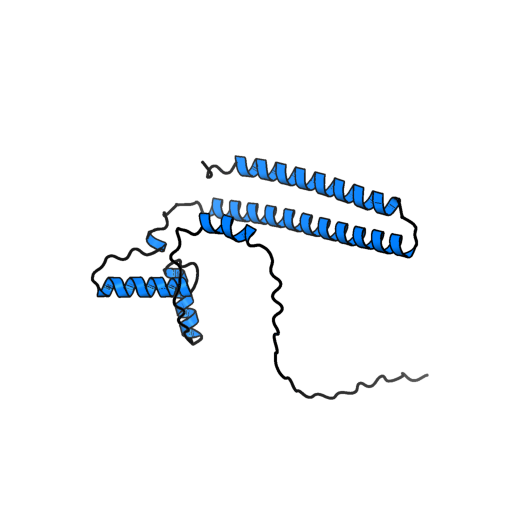SER A N 1
ATOM 714 C CA . SER A 1 97 ? 18.225 -14.603 -22.148 1.00 64.50 97 SER A CA 1
ATOM 715 C C . SER A 1 97 ? 16.874 -13.936 -21.903 1.00 64.50 97 SER A C 1
ATOM 717 O O . SER A 1 97 ? 16.311 -13.269 -22.776 1.00 64.50 97 SER A O 1
ATOM 719 N N . ALA A 1 98 ? 16.359 -14.070 -20.683 1.00 63.06 98 ALA A N 1
ATOM 720 C CA . ALA A 1 98 ? 15.147 -13.381 -20.262 1.00 63.06 98 ALA A CA 1
ATOM 721 C C . ALA A 1 98 ? 15.333 -11.856 -20.327 1.00 63.06 98 ALA A C 1
ATOM 723 O O . ALA A 1 98 ? 14.376 -11.130 -20.585 1.00 63.06 98 ALA A O 1
ATOM 724 N N . LYS A 1 99 ? 16.570 -11.367 -20.154 1.00 62.06 99 LYS A N 1
ATOM 725 C CA . LYS A 1 99 ? 16.946 -9.961 -20.368 1.00 62.06 99 LYS A CA 1
ATOM 726 C C . LYS A 1 99 ? 16.803 -9.531 -21.828 1.00 62.06 99 LYS A C 1
ATOM 728 O O . LYS A 1 99 ? 16.271 -8.456 -22.070 1.00 62.06 99 LYS A O 1
ATOM 733 N N . ALA A 1 100 ? 17.228 -10.361 -22.784 1.00 59.59 100 ALA A N 1
ATOM 734 C CA . ALA A 1 100 ? 17.118 -10.068 -24.216 1.00 59.59 100 ALA A CA 1
ATOM 735 C C . ALA A 1 100 ? 15.668 -10.107 -24.730 1.00 59.59 100 ALA A C 1
ATOM 737 O O . ALA A 1 100 ? 15.357 -9.478 -25.736 1.00 59.59 100 ALA A O 1
ATOM 738 N N . GLN A 1 101 ? 14.777 -10.815 -24.029 1.00 58.75 101 GLN A N 1
ATOM 739 C CA . GLN A 1 101 ? 13.345 -10.866 -24.340 1.00 58.75 101 GLN A CA 1
ATOM 740 C C . GLN A 1 101 ? 12.546 -9.705 -23.732 1.00 58.75 101 GLN A C 1
ATOM 742 O O . GLN A 1 101 ? 11.375 -9.527 -24.073 1.00 58.75 101 GLN A O 1
ATOM 747 N N . ARG A 1 102 ? 13.134 -8.912 -22.825 1.00 56.62 102 ARG A N 1
ATOM 748 C CA . ARG A 1 102 ? 12.460 -7.711 -22.324 1.00 56.62 102 ARG A CA 1
ATOM 749 C C . ARG A 1 102 ? 12.484 -6.661 -23.431 1.00 56.62 102 ARG A C 1
ATOM 751 O O . ARG A 1 102 ? 13.572 -6.335 -23.903 1.00 56.62 102 ARG A O 1
ATOM 758 N N . PRO A 1 103 ? 11.327 -6.113 -23.840 1.00 53.69 103 PRO A N 1
ATOM 759 C CA . PRO A 1 103 ? 11.330 -4.975 -24.739 1.00 53.69 103 PRO A CA 1
ATOM 760 C C . PRO A 1 103 ? 12.153 -3.866 -24.080 1.00 53.69 103 PRO A C 1
ATOM 762 O O . PRO A 1 103 ? 11.876 -3.476 -22.944 1.00 53.69 103 PRO A O 1
ATOM 765 N N . ALA A 1 104 ? 13.193 -3.403 -24.774 1.00 55.00 104 ALA A N 1
ATOM 766 C CA . ALA A 1 104 ? 13.924 -2.208 -24.392 1.00 55.00 104 ALA A CA 1
ATOM 767 C C . ALA A 1 104 ? 12.990 -1.018 -24.632 1.00 55.00 104 ALA A C 1
ATOM 769 O O . ALA A 1 104 ? 12.962 -0.436 -25.713 1.00 55.00 104 ALA A O 1
ATOM 770 N N . VAL A 1 105 ? 12.136 -0.737 -23.653 1.00 59.41 105 VAL A N 1
ATOM 771 C CA . VAL A 1 105 ? 11.358 0.493 -23.632 1.00 59.41 105 VAL A CA 1
ATOM 772 C C . VAL A 1 105 ? 12.296 1.557 -23.085 1.00 59.41 105 VAL A C 1
ATOM 774 O O . VAL A 1 105 ? 12.722 1.468 -21.934 1.00 59.41 105 VAL A O 1
ATOM 777 N N . ASP A 1 106 ? 12.657 2.515 -23.931 1.00 60.91 106 ASP A N 1
ATOM 778 C CA . ASP A 1 106 ? 13.371 3.718 -23.515 1.00 60.91 106 ASP A CA 1
ATOM 779 C C . ASP A 1 106 ? 12.377 4.586 -22.733 1.00 60.91 106 ASP A C 1
ATOM 781 O O . ASP A 1 106 ? 11.568 5.317 -23.308 1.00 60.91 106 ASP A O 1
ATOM 785 N N . ILE A 1 107 ? 12.318 4.370 -21.418 1.00 64.75 107 ILE A N 1
ATOM 786 C CA . ILE A 1 107 ? 11.490 5.161 -20.509 1.00 64.75 107 ILE A CA 1
ATOM 787 C C . ILE A 1 107 ? 12.395 6.229 -19.915 1.00 64.75 107 ILE A C 1
ATOM 789 O O . ILE A 1 107 ? 13.421 5.908 -19.320 1.00 64.75 107 ILE A O 1
ATOM 793 N N . ASP A 1 108 ? 11.989 7.489 -20.051 1.00 77.31 108 ASP A N 1
ATOM 794 C CA . ASP A 1 108 ? 12.663 8.612 -19.409 1.00 77.31 108 ASP A CA 1
ATOM 795 C C . ASP A 1 108 ? 12.759 8.376 -17.889 1.00 77.31 108 ASP A C 1
ATOM 797 O O . ASP A 1 108 ? 11.747 8.225 -17.195 1.00 77.31 108 ASP A O 1
ATOM 801 N N . GLU A 1 109 ? 13.985 8.339 -17.367 1.00 74.31 109 GLU A N 1
ATOM 802 C CA . GLU A 1 109 ? 14.273 8.140 -15.943 1.00 74.31 109 GLU A CA 1
ATOM 803 C C . GLU A 1 109 ? 13.596 9.217 -15.077 1.00 74.31 109 GLU A C 1
ATOM 805 O O . GLU A 1 109 ? 13.161 8.934 -13.957 1.00 74.31 109 GLU A O 1
ATOM 810 N N . ALA A 1 110 ? 13.426 10.438 -15.602 1.00 74.00 110 ALA A N 1
ATOM 811 C CA . ALA A 1 110 ? 12.699 11.498 -14.910 1.00 74.00 110 ALA A CA 1
ATOM 812 C C . ALA A 1 110 ? 11.220 11.125 -14.701 1.00 74.00 110 ALA A C 1
ATOM 814 O O . ALA A 1 110 ? 10.695 11.286 -13.597 1.00 74.00 110 ALA A O 1
ATOM 815 N N . LEU A 1 111 ? 10.574 10.530 -15.710 1.00 73.69 111 LEU A N 1
ATOM 816 C CA . LEU A 1 111 ? 9.190 10.053 -15.613 1.00 73.69 111 LEU A CA 1
ATOM 817 C C . LEU A 1 111 ? 9.056 8.863 -14.655 1.00 73.69 111 LEU A C 1
ATOM 819 O O . LEU A 1 111 ? 8.057 8.760 -13.940 1.00 73.69 111 LEU A O 1
ATOM 823 N N . LEU A 1 112 ? 10.052 7.973 -14.592 1.00 74.94 112 LEU A N 1
ATOM 824 C CA . LEU A 1 112 ? 10.064 6.863 -13.630 1.00 74.94 112 LEU A CA 1
ATOM 825 C C . LEU A 1 112 ? 10.172 7.354 -12.185 1.00 74.94 112 LEU A C 1
ATOM 827 O O . LEU A 1 112 ? 9.487 6.826 -11.306 1.00 74.94 112 LEU A O 1
ATOM 831 N N . ILE A 1 113 ? 11.003 8.367 -11.934 1.00 76.88 113 ILE A N 1
ATOM 832 C CA . ILE A 1 113 ? 11.132 8.999 -10.618 1.00 76.88 113 ILE A CA 1
ATOM 833 C C . ILE A 1 113 ? 9.815 9.662 -10.214 1.00 76.88 113 ILE A C 1
ATOM 835 O O . ILE A 1 113 ? 9.328 9.407 -9.111 1.00 76.88 113 ILE A O 1
ATOM 839 N N . GLU A 1 114 ? 9.202 10.439 -11.107 1.00 73.69 114 GLU A N 1
ATOM 840 C CA . GLU A 1 114 ? 7.909 11.081 -10.852 1.00 73.69 114 GLU A CA 1
ATOM 841 C C . GLU A 1 114 ? 6.804 10.054 -10.585 1.00 73.69 114 GLU A C 1
ATOM 843 O O . GLU A 1 114 ? 6.050 10.185 -9.617 1.00 73.69 114 GLU A O 1
ATOM 848 N N . PHE A 1 115 ? 6.738 8.984 -11.382 1.00 77.25 115 PHE A N 1
ATOM 849 C CA . PHE A 1 115 ? 5.774 7.905 -11.182 1.00 77.25 115 PHE A CA 1
ATOM 850 C C . PHE A 1 115 ? 5.992 7.185 -9.848 1.00 77.25 115 PHE A C 1
ATOM 852 O O . PHE A 1 115 ? 5.041 6.960 -9.097 1.00 77.25 115 PHE A O 1
ATOM 859 N N . ARG A 1 116 ? 7.241 6.846 -9.514 1.00 78.19 116 ARG A N 1
ATOM 860 C CA . ARG A 1 116 ? 7.594 6.215 -8.236 1.00 78.19 116 ARG A CA 1
ATOM 861 C C . ARG A 1 116 ? 7.180 7.092 -7.061 1.00 78.19 116 ARG A C 1
ATOM 863 O O . ARG A 1 116 ? 6.621 6.580 -6.091 1.00 78.19 116 ARG A O 1
ATOM 870 N N . ASP A 1 117 ? 7.461 8.386 -7.130 1.00 77.94 117 ASP A N 1
ATOM 871 C CA . ASP A 1 117 ? 7.164 9.319 -6.049 1.00 77.94 117 ASP A CA 1
ATOM 872 C C . ASP A 1 117 ? 5.647 9.529 -5.908 1.00 77.94 117 ASP A C 1
ATOM 874 O O . ASP A 1 117 ? 5.132 9.512 -4.787 1.00 77.94 117 ASP A O 1
ATOM 878 N N . ALA A 1 118 ? 4.905 9.573 -7.020 1.00 76.44 118 ALA A N 1
ATOM 879 C CA . ALA A 1 118 ? 3.444 9.579 -7.016 1.00 76.44 118 ALA A CA 1
ATOM 880 C C . ALA A 1 118 ? 2.862 8.303 -6.379 1.00 76.44 118 ALA A C 1
ATOM 882 O O . ALA A 1 118 ? 2.046 8.387 -5.462 1.00 76.44 118 ALA A O 1
ATOM 883 N N . VAL A 1 119 ? 3.323 7.114 -6.787 1.00 79.56 119 VAL A N 1
ATOM 884 C CA . VAL A 1 119 ? 2.888 5.830 -6.204 1.00 79.56 119 VAL A CA 1
ATOM 885 C C . VAL A 1 119 ? 3.214 5.757 -4.715 1.00 79.56 119 VAL A C 1
ATOM 887 O O . VAL A 1 119 ? 2.413 5.253 -3.922 1.00 79.56 119 VAL A O 1
ATOM 890 N N . ARG A 1 120 ? 4.378 6.269 -4.306 1.00 81.50 120 ARG A N 1
ATOM 891 C CA . ARG A 1 120 ? 4.787 6.306 -2.901 1.00 81.50 120 ARG A CA 1
ATOM 892 C C . ARG A 1 120 ? 3.861 7.188 -2.072 1.00 81.50 120 ARG A C 1
ATOM 894 O O . ARG A 1 120 ? 3.493 6.781 -0.970 1.00 81.50 120 ARG A O 1
ATOM 901 N N . GLU A 1 121 ? 3.474 8.349 -2.586 1.00 81.56 121 GLU A N 1
ATOM 902 C CA . GLU A 1 121 ? 2.578 9.268 -1.882 1.00 81.56 121 GLU A CA 1
ATOM 903 C C . GLU A 1 121 ? 1.158 8.703 -1.768 1.00 81.56 121 GLU A C 1
ATOM 905 O O . GLU A 1 121 ? 0.582 8.718 -0.679 1.00 81.56 121 GLU A O 1
ATOM 910 N N . VAL A 1 122 ? 0.638 8.087 -2.836 1.00 81.94 122 VAL A N 1
ATOM 911 C CA . VAL A 1 122 ? -0.638 7.351 -2.799 1.00 81.94 122 VAL A CA 1
ATOM 912 C C . VAL A 1 122 ? -0.570 6.250 -1.742 1.00 81.94 122 VAL A C 1
ATOM 914 O O . VAL A 1 122 ? -1.369 6.215 -0.809 1.00 81.94 122 VAL A O 1
ATOM 917 N N . THR A 1 123 ? 0.448 5.393 -1.807 1.00 81.31 123 THR A N 1
ATOM 918 C CA . THR A 1 123 ? 0.621 4.287 -0.853 1.00 81.31 123 THR A CA 1
ATOM 919 C C . THR A 1 123 ? 0.695 4.787 0.590 1.00 81.31 123 THR A C 1
ATOM 921 O O . THR A 1 123 ? 0.128 4.176 1.497 1.00 81.31 123 THR A O 1
ATOM 924 N N . LYS A 1 124 ? 1.381 5.908 0.828 1.00 87.06 124 LYS A N 1
ATOM 925 C CA . LYS A 1 124 ? 1.475 6.534 2.148 1.00 87.06 124 LYS A CA 1
ATOM 926 C C . LYS A 1 124 ? 0.113 7.037 2.630 1.00 87.06 124 LYS A C 1
ATOM 928 O O . LYS A 1 124 ? -0.238 6.741 3.770 1.00 87.06 124 LYS A O 1
ATOM 933 N N . SER A 1 125 ? -0.650 7.724 1.778 1.00 84.12 125 SER A N 1
ATOM 934 C CA . SER A 1 125 ? -1.982 8.230 2.129 1.00 84.12 125 SER A CA 1
ATOM 935 C C . SER A 1 125 ? -2.934 7.092 2.506 1.00 84.12 125 SER A C 1
ATOM 937 O O . SER A 1 125 ? -3.485 7.080 3.606 1.00 84.12 125 SER A O 1
ATOM 939 N N . TYR A 1 126 ? -3.049 6.054 1.671 1.00 86.81 126 TYR A N 1
ATOM 940 C CA . TYR A 1 126 ? -3.950 4.924 1.945 1.00 86.81 126 TYR A CA 1
ATOM 941 C C . TYR A 1 126 ? -3.518 4.080 3.152 1.00 86.81 126 TYR A C 1
ATOM 943 O O . TYR A 1 126 ? -4.370 3.559 3.880 1.00 86.81 126 TYR A O 1
ATOM 951 N N . ASN A 1 127 ? -2.213 3.964 3.417 1.00 88.56 127 ASN A N 1
ATOM 952 C CA . ASN A 1 127 ? -1.730 3.338 4.649 1.00 88.56 127 ASN A CA 1
ATOM 953 C C . ASN A 1 127 ? -2.147 4.129 5.891 1.00 88.56 127 ASN A C 1
ATOM 955 O O . ASN A 1 127 ? -2.525 3.522 6.893 1.00 88.56 127 ASN A O 1
ATOM 959 N N . GLU A 1 128 ? -2.112 5.459 5.831 1.00 90.69 128 GLU A N 1
ATOM 960 C CA . GLU A 1 128 ? -2.571 6.297 6.936 1.00 90.69 128 GLU A CA 1
ATOM 961 C C . GLU A 1 128 ? -4.082 6.141 7.157 1.00 90.69 128 GLU A C 1
ATOM 963 O O . GLU A 1 128 ? -4.497 5.838 8.274 1.00 90.69 128 GLU A O 1
ATOM 968 N N . ARG A 1 129 ? -4.894 6.161 6.088 1.00 88.12 129 ARG A N 1
ATOM 969 C CA . ARG A 1 129 ? -6.344 5.879 6.170 1.00 88.12 129 ARG A CA 1
ATOM 970 C C . ARG A 1 129 ? -6.637 4.523 6.801 1.00 88.12 129 ARG A C 1
ATOM 972 O O . ARG A 1 129 ? -7.527 4.391 7.636 1.00 88.12 129 ARG A O 1
ATOM 979 N N . THR A 1 130 ? -5.861 3.506 6.439 1.00 90.62 130 THR A N 1
ATOM 980 C CA . THR A 1 130 ? -6.011 2.158 7.001 1.00 90.62 130 THR A CA 1
ATOM 981 C C . THR A 1 130 ? -5.717 2.139 8.504 1.00 90.62 130 THR A C 1
ATOM 983 O O . THR A 1 130 ? -6.433 1.483 9.265 1.00 90.62 130 THR A O 1
ATOM 986 N N . ARG A 1 131 ? -4.700 2.881 8.961 1.00 91.81 131 ARG A N 1
ATOM 987 C CA . ARG A 1 131 ? -4.395 3.026 10.394 1.00 91.81 131 ARG A CA 1
ATOM 988 C C . ARG A 1 131 ? -5.506 3.756 11.136 1.00 91.81 131 ARG A C 1
ATOM 990 O O . ARG A 1 131 ? -5.912 3.291 12.198 1.00 91.81 131 ARG A O 1
ATOM 997 N N . GLU A 1 132 ? -6.020 4.850 10.584 1.00 91.56 132 GLU A N 1
ATOM 998 C CA . GLU A 1 132 ? -7.130 5.607 11.171 1.00 91.56 132 GLU A CA 1
ATOM 999 C C . GLU A 1 132 ? -8.379 4.721 11.330 1.00 91.56 132 GLU A C 1
ATOM 1001 O O . GLU A 1 132 ? -8.956 4.657 12.416 1.00 91.56 132 GLU A O 1
ATOM 1006 N N . ILE A 1 133 ? -8.738 3.938 10.304 1.00 93.19 133 ILE A N 1
ATOM 1007 C CA . ILE A 1 133 ? -9.840 2.961 10.371 1.00 93.19 133 ILE A CA 1
ATOM 1008 C C . ILE A 1 133 ? -9.584 1.915 11.461 1.00 93.19 133 ILE A C 1
ATOM 1010 O O . ILE A 1 133 ? -10.494 1.578 12.221 1.00 93.19 133 ILE A O 1
ATOM 1014 N N . HIS A 1 134 ? -8.354 1.410 11.572 1.00 93.25 134 HIS A N 1
ATOM 1015 C CA . HIS A 1 134 ? -7.991 0.466 12.625 1.00 93.25 134 HIS A CA 1
ATOM 1016 C C . HIS A 1 134 ? -8.178 1.074 14.027 1.00 93.25 134 HIS A C 1
ATOM 1018 O O . HIS A 1 134 ? -8.731 0.414 14.909 1.00 93.25 134 HIS A O 1
ATOM 1024 N N . PHE A 1 135 ? -7.785 2.334 14.240 1.00 93.38 135 PHE A N 1
ATOM 1025 C CA . PHE A 1 135 ? -8.022 3.036 15.506 1.00 93.38 135 PHE A CA 1
ATOM 1026 C C . PHE A 1 135 ? -9.512 3.239 15.795 1.00 93.38 135 PHE A C 1
ATOM 1028 O O . PHE A 1 135 ? -9.946 2.994 16.921 1.00 93.38 135 PHE A O 1
ATOM 1035 N N . ILE A 1 136 ? -10.315 3.606 14.793 1.00 92.12 136 ILE A N 1
ATOM 1036 C CA . ILE A 1 136 ? -11.774 3.695 14.949 1.00 92.12 136 ILE A CA 1
ATOM 1037 C C . ILE A 1 136 ? -12.353 2.337 15.350 1.00 92.12 136 ILE A C 1
ATOM 1039 O O . ILE A 1 136 ? -13.136 2.259 16.296 1.00 92.12 136 ILE A O 1
ATOM 1043 N N . GLY A 1 137 ? -11.939 1.258 14.683 1.00 92.62 137 GLY A N 1
ATOM 1044 C CA . GLY A 1 137 ? -12.362 -0.101 15.019 1.00 92.62 137 GLY A CA 1
ATOM 1045 C C . GLY A 1 137 ? -11.966 -0.504 16.442 1.00 92.62 137 GLY A C 1
ATOM 1046 O O . GLY A 1 137 ? -12.757 -1.123 17.156 1.00 92.62 137 GLY A O 1
ATOM 1047 N N . HIS A 1 138 ? -10.775 -0.104 16.891 1.00 94.38 138 HIS A N 1
ATOM 1048 C CA . HIS A 1 138 ? -10.332 -0.321 18.265 1.00 94.38 138 HIS A CA 1
ATOM 1049 C C . HIS A 1 138 ? -11.229 0.407 19.274 1.00 94.38 138 HIS A C 1
ATOM 1051 O O . HIS A 1 138 ? -11.699 -0.211 20.231 1.00 94.38 138 HIS A O 1
ATOM 1057 N N . ASN A 1 139 ? -11.521 1.685 19.03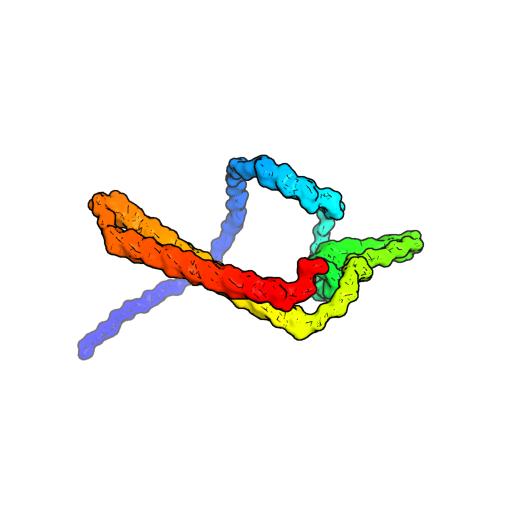3 1.00 90.69 139 ASN A N 1
ATOM 1058 C CA . ASN A 1 139 ? -12.386 2.494 19.891 1.00 90.69 139 ASN A CA 1
ATOM 1059 C C . ASN A 1 139 ? -13.819 1.950 19.914 1.00 90.69 139 ASN A C 1
ATOM 1061 O O . ASN A 1 139 ? -14.417 1.831 20.980 1.00 90.69 139 ASN A O 1
ATOM 1065 N N . TRP A 1 140 ? -14.346 1.526 18.765 1.00 92.75 140 TRP A N 1
ATOM 1066 C CA . TRP A 1 140 ? -15.646 0.863 18.680 1.00 92.75 140 TRP A CA 1
ATOM 1067 C C . TRP A 1 140 ? -15.699 -0.405 19.536 1.00 92.75 140 TRP A C 1
ATOM 1069 O O . TRP A 1 140 ? -16.625 -0.597 20.321 1.00 92.75 140 TRP A O 1
ATOM 1079 N N . ASN A 1 141 ? -14.668 -1.249 19.456 1.00 94.12 141 ASN A N 1
ATOM 1080 C CA . ASN A 1 141 ? -14.579 -2.454 20.275 1.00 94.12 141 ASN A CA 1
ATOM 1081 C C . ASN A 1 141 ? -14.532 -2.130 21.780 1.00 94.12 141 ASN A C 1
ATOM 1083 O O . ASN A 1 141 ? -15.115 -2.854 22.585 1.00 94.12 141 ASN A O 1
ATOM 1087 N N . GLN A 1 142 ? -13.864 -1.044 22.180 1.00 92.56 142 GLN A N 1
ATOM 1088 C CA . GLN A 1 142 ? -13.871 -0.585 23.572 1.00 92.56 142 GLN A CA 1
ATOM 1089 C C . GLN A 1 142 ? -15.263 -0.116 24.015 1.00 92.56 142 GLN A C 1
ATOM 1091 O O . GLN A 1 142 ? -15.715 -0.533 25.081 1.00 92.56 142 GLN A O 1
ATOM 1096 N N . ILE A 1 143 ? -15.968 0.666 23.190 1.00 91.69 143 ILE A N 1
ATOM 1097 C CA . ILE A 1 143 ? -17.346 1.113 23.466 1.00 91.69 143 ILE A CA 1
ATOM 1098 C C . ILE A 1 143 ? -18.262 -0.094 23.679 1.00 91.69 143 ILE A C 1
ATOM 1100 O O . ILE A 1 143 ? -18.979 -0.157 24.675 1.00 91.69 143 ILE A O 1
ATOM 1104 N N . VAL A 1 144 ? -18.191 -1.091 22.793 1.00 93.12 144 VAL A N 1
ATOM 1105 C CA . VAL A 1 144 ? -18.990 -2.322 22.900 1.00 93.12 144 VAL A CA 1
ATOM 1106 C C . VAL A 1 144 ? -18.673 -3.087 24.188 1.00 93.12 144 VAL A C 1
ATOM 1108 O O . VAL A 1 144 ? -19.585 -3.563 24.862 1.00 93.12 144 VAL A O 1
ATOM 1111 N N . LYS A 1 145 ? -17.396 -3.191 24.574 1.00 93.75 145 LYS A N 1
ATOM 1112 C CA . LYS A 1 145 ? -16.998 -3.850 25.830 1.00 93.75 145 LYS A CA 1
ATOM 1113 C C . LYS A 1 145 ? -17.546 -3.132 27.058 1.00 93.75 145 LYS A C 1
ATOM 1115 O O . LYS A 1 145 ? -18.065 -3.798 27.949 1.00 93.75 145 LYS A O 1
ATOM 1120 N N . VAL A 1 146 ? -17.442 -1.804 27.102 1.00 92.81 146 VAL A N 1
ATOM 1121 C CA . VAL A 1 146 ? -17.986 -1.000 28.204 1.00 92.81 146 VAL A CA 1
ATOM 1122 C C . VAL A 1 146 ? -19.500 -1.162 28.264 1.00 92.81 146 VAL A C 1
ATOM 1124 O O . VAL A 1 146 ? -20.016 -1.477 29.330 1.00 92.81 146 VAL A O 1
ATOM 1127 N N . ALA A 1 147 ? -20.192 -1.060 27.129 1.00 92.19 147 ALA A N 1
ATOM 1128 C CA . ALA A 1 147 ? -21.640 -1.221 27.069 1.00 92.19 147 ALA A CA 1
ATOM 1129 C C . ALA A 1 147 ? -22.108 -2.600 27.548 1.00 92.19 147 ALA A C 1
ATOM 1131 O O . ALA A 1 147 ? -23.070 -2.695 28.306 1.00 92.19 147 ALA A O 1
ATOM 1132 N N . ASN A 1 148 ? -21.398 -3.668 27.175 1.00 92.31 148 ASN A N 1
ATOM 1133 C CA . ASN A 1 148 ? -21.693 -5.017 27.660 1.00 92.31 148 ASN A CA 1
ATOM 1134 C C . ASN A 1 148 ? -21.432 -5.177 29.166 1.00 92.31 148 ASN A C 1
ATOM 1136 O O . ASN A 1 148 ? -22.122 -5.953 29.820 1.00 92.31 148 ASN A O 1
ATOM 1140 N N . ALA A 1 149 ? -20.441 -4.470 29.718 1.00 92.81 149 ALA A N 1
ATOM 1141 C CA . ALA A 1 149 ? -20.097 -4.546 31.136 1.00 92.81 149 ALA A CA 1
ATOM 1142 C C . ALA A 1 149 ? -21.035 -3.716 32.028 1.00 92.81 149 ALA A C 1
ATOM 1144 O O . ALA A 1 149 ? -21.347 -4.132 33.141 1.00 92.81 149 ALA A O 1
ATOM 1145 N N . THR A 1 150 ? -21.474 -2.546 31.562 1.00 91.88 150 THR A N 1
ATOM 1146 C CA . THR A 1 150 ? -22.292 -1.604 32.345 1.00 91.88 150 THR A CA 1
ATOM 1147 C C . THR A 1 150 ? -23.785 -1.699 32.036 1.00 91.88 150 THR A C 1
ATOM 1149 O O . THR A 1 150 ? -24.597 -1.166 32.788 1.00 91.88 150 THR A O 1
ATOM 1152 N N . GLY A 1 151 ? -24.161 -2.333 30.920 1.00 91.62 151 GLY A N 1
ATOM 1153 C CA . GLY A 1 151 ? -25.524 -2.310 30.383 1.00 91.62 151 GLY A CA 1
ATOM 1154 C C . GLY A 1 151 ? -25.947 -0.940 29.838 1.00 91.62 151 GLY A C 1
ATOM 1155 O O . GLY A 1 151 ? -27.111 -0.759 29.486 1.00 91.62 151 GLY A O 1
ATOM 1156 N N . GLN A 1 152 ? -25.031 0.032 29.780 1.00 88.75 152 GLN A N 1
ATOM 1157 C CA . GLN A 1 152 ? -25.294 1.400 29.344 1.00 88.75 152 GLN A CA 1
ATOM 1158 C C . GLN A 1 152 ? -24.462 1.746 28.115 1.00 88.75 152 GLN A C 1
ATOM 1160 O O . GLN A 1 152 ? -23.265 1.482 28.056 1.00 88.75 152 GLN A O 1
ATOM 1165 N N . VAL A 1 153 ? -25.102 2.387 27.143 1.00 88.06 153 VAL A N 1
ATOM 1166 C CA . VAL A 1 153 ? -24.454 2.832 25.912 1.00 88.06 153 VAL A CA 1
ATOM 1167 C C . VAL A 1 153 ? -24.200 4.331 25.997 1.00 88.06 153 VAL A C 1
ATOM 1169 O O . VAL A 1 153 ? -25.139 5.111 26.140 1.00 88.06 153 VAL A O 1
ATOM 1172 N N . ASP A 1 154 ? -22.936 4.731 25.866 1.00 90.69 154 ASP A N 1
ATOM 1173 C CA . ASP A 1 154 ? -22.567 6.137 25.716 1.00 90.69 154 ASP A CA 1
ATOM 1174 C C . ASP A 1 154 ? -22.871 6.602 24.281 1.00 90.69 154 ASP A C 1
ATOM 1176 O O . ASP A 1 154 ? -22.176 6.264 23.317 1.00 90.69 154 ASP A O 1
ATOM 1180 N N . THR A 1 155 ? -23.946 7.373 24.134 1.00 90.69 155 THR A N 1
ATOM 1181 C CA . THR A 1 155 ? -24.388 7.908 22.842 1.00 90.69 155 THR A CA 1
ATOM 1182 C C . THR A 1 155 ? -23.416 8.918 22.241 1.00 90.69 155 THR A C 1
ATOM 1184 O O . THR A 1 155 ? -23.356 9.044 21.015 1.00 90.69 155 THR A O 1
ATOM 1187 N N . ASP A 1 156 ? -22.642 9.630 23.061 1.00 90.75 156 ASP A N 1
ATOM 1188 C CA . ASP A 1 156 ? -21.667 10.603 22.567 1.00 90.75 156 ASP A CA 1
ATOM 1189 C C . ASP A 1 156 ? -20.435 9.901 21.999 1.00 90.75 156 ASP A C 1
ATOM 1191 O O . ASP A 1 156 ? -19.915 10.319 20.958 1.00 90.75 156 ASP A O 1
ATOM 1195 N N . ALA A 1 157 ? -20.037 8.774 22.594 1.00 87.94 157 ALA A N 1
ATOM 1196 C CA . ALA A 1 157 ? -18.991 7.911 22.054 1.00 87.94 157 ALA A CA 1
ATOM 1197 C C . ALA A 1 157 ? -19.377 7.326 20.680 1.00 87.94 157 ALA A C 1
ATOM 1199 O O . ALA A 1 157 ? -18.564 7.341 19.751 1.00 87.94 157 ALA A O 1
ATOM 1200 N N . ILE A 1 158 ? -20.633 6.891 20.504 1.00 89.94 158 ILE A N 1
ATOM 1201 C CA . ILE A 1 158 ? -21.148 6.421 19.203 1.00 89.94 158 ILE A CA 1
ATOM 1202 C C . ILE A 1 158 ? -21.117 7.542 18.159 1.00 89.94 158 ILE A C 1
ATOM 1204 O O . ILE A 1 158 ? -20.604 7.342 17.058 1.00 89.94 158 ILE A O 1
ATOM 1208 N N . ARG A 1 159 ? -21.600 8.741 18.506 1.00 91.69 159 ARG A N 1
ATOM 1209 C CA . ARG A 1 159 ? -21.552 9.909 17.607 1.00 91.69 159 ARG A CA 1
ATOM 1210 C C . ARG A 1 159 ? -20.123 10.314 17.250 1.00 91.69 159 ARG A C 1
ATOM 1212 O O . ARG A 1 159 ? -19.890 10.829 16.160 1.00 91.69 159 ARG A O 1
ATOM 1219 N N . GLY A 1 160 ? -19.171 10.115 18.161 1.00 89.88 160 GLY A N 1
ATOM 1220 C CA . GLY A 1 160 ? -17.748 10.320 17.899 1.00 89.88 160 GLY A CA 1
ATOM 1221 C C . GLY A 1 160 ? -17.219 9.378 16.815 1.00 89.88 160 GLY A C 1
ATOM 1222 O O . GLY A 1 160 ? -16.552 9.832 15.887 1.00 89.88 160 GLY A O 1
ATOM 1223 N N . VAL A 1 161 ? -17.573 8.092 16.889 1.00 91.50 161 VAL A N 1
ATOM 1224 C CA . VAL A 1 161 ? -17.216 7.090 15.869 1.00 91.50 161 VAL A CA 1
ATOM 1225 C C . VAL A 1 161 ? -17.869 7.400 14.521 1.00 91.50 161 VAL A C 1
ATOM 1227 O O . VAL A 1 161 ? -17.197 7.344 13.495 1.00 91.50 161 VAL A O 1
ATOM 1230 N N . GLU A 1 162 ? -19.146 7.785 14.505 1.00 91.19 162 GLU A N 1
ATOM 1231 C CA . GLU A 1 162 ? -19.86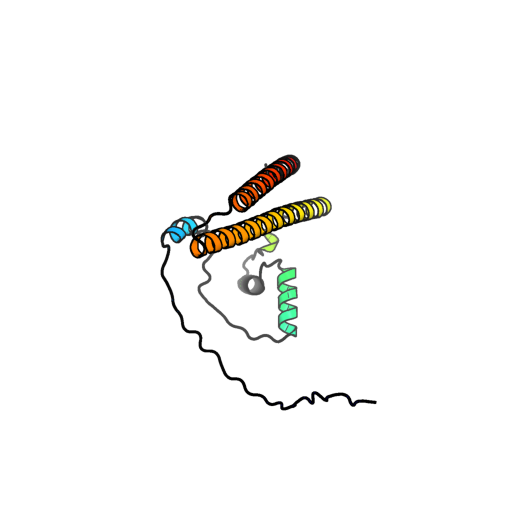2 8.154 13.276 1.00 91.19 162 GLU A CA 1
ATOM 1232 C C . GLU A 1 162 ? -19.226 9.359 12.565 1.00 91.19 162 GLU A C 1
ATOM 1234 O O . GLU A 1 162 ? -19.022 9.334 11.347 1.00 91.19 162 GLU A O 1
ATOM 1239 N N . ARG A 1 163 ? -18.849 10.394 13.329 1.00 93.38 163 ARG A N 1
ATOM 1240 C CA . ARG A 1 163 ? -18.114 11.553 12.803 1.00 93.38 163 ARG A CA 1
ATOM 1241 C C . ARG A 1 163 ? -16.773 11.138 12.208 1.00 93.38 163 ARG A C 1
ATOM 1243 O O . ARG A 1 163 ? -16.510 11.452 11.055 1.00 93.38 163 ARG A O 1
ATOM 1250 N N . ALA A 1 164 ? -15.986 10.349 12.937 1.00 91.31 164 ALA A N 1
ATOM 1251 C CA . ALA A 1 164 ? -14.685 9.889 12.459 1.00 91.31 164 ALA A CA 1
ATOM 1252 C C . ALA A 1 164 ? -14.790 9.047 11.170 1.00 91.31 16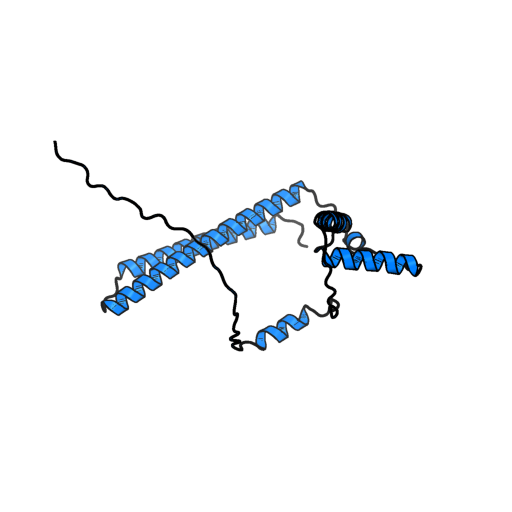4 ALA A C 1
ATOM 1254 O O . ALA A 1 164 ? -13.990 9.211 10.252 1.00 91.31 164 ALA A O 1
ATOM 1255 N N . LEU A 1 165 ? -15.804 8.181 11.056 1.00 92.12 165 LEU A N 1
ATOM 1256 C CA . LEU A 1 165 ? -16.065 7.419 9.829 1.00 92.12 165 LEU A CA 1
ATOM 1257 C C . LEU A 1 165 ? -16.474 8.321 8.658 1.00 92.12 165 LEU A C 1
ATOM 1259 O O . LEU A 1 165 ? -16.080 8.071 7.517 1.00 92.12 165 LEU A O 1
ATOM 1263 N N . THR A 1 166 ? -17.252 9.369 8.929 1.00 94.25 166 THR A N 1
ATOM 1264 C CA . THR A 1 166 ? -17.653 10.358 7.920 1.00 94.25 166 THR A CA 1
ATOM 1265 C C . THR A 1 166 ? -16.449 11.156 7.420 1.00 94.25 166 THR A C 1
ATOM 1267 O O . THR A 1 166 ? -16.292 11.324 6.209 1.00 94.25 166 THR A O 1
ATOM 1270 N N . ASP A 1 167 ? -15.567 11.571 8.329 1.00 92.56 167 ASP A N 1
ATOM 1271 C CA . ASP A 1 167 ? -14.349 12.315 8.007 1.00 92.56 167 ASP A CA 1
ATOM 1272 C C . ASP A 1 167 ? -13.397 11.477 7.141 1.00 92.56 167 ASP A C 1
ATOM 1274 O O . ASP A 1 167 ? -12.967 11.936 6.080 1.00 92.56 167 ASP A O 1
ATOM 1278 N N . ILE A 1 168 ? -13.148 10.214 7.517 1.00 92.25 168 ILE A N 1
ATOM 1279 C CA . ILE A 1 168 ? -12.326 9.294 6.711 1.00 92.25 168 ILE A CA 1
ATOM 1280 C C . ILE A 1 168 ? -12.947 9.070 5.336 1.00 92.25 168 ILE A C 1
ATOM 1282 O O . ILE A 1 168 ? -12.239 9.092 4.330 1.00 92.25 168 ILE A O 1
ATOM 1286 N N . ARG A 1 169 ? -14.268 8.874 5.254 1.00 91.50 169 ARG A N 1
ATOM 1287 C CA . ARG A 1 169 ? -14.951 8.693 3.967 1.00 91.50 169 ARG A CA 1
ATOM 1288 C C . ARG A 1 169 ? -14.732 9.895 3.050 1.00 91.50 169 ARG A C 1
ATOM 1290 O O . ARG A 1 169 ? -14.444 9.709 1.869 1.00 91.50 169 ARG A O 1
ATOM 1297 N N . TRP A 1 170 ? -14.873 11.108 3.577 1.00 93.25 170 TRP A N 1
ATOM 1298 C CA . TRP A 1 170 ? -14.669 12.332 2.804 1.00 93.25 170 TRP A CA 1
ATOM 1299 C C . TRP A 1 170 ? -13.217 12.476 2.331 1.00 93.25 170 TRP A C 1
ATOM 1301 O O . TRP A 1 170 ? -12.958 12.804 1.170 1.00 93.25 170 TRP A O 1
ATOM 1311 N N . GLN A 1 171 ? -12.264 12.153 3.203 1.00 90.12 171 GLN A N 1
ATOM 1312 C CA . GLN A 1 171 ? -10.844 12.172 2.874 1.00 90.12 171 GLN A CA 1
ATOM 1313 C C . GLN A 1 171 ? -10.487 11.132 1.804 1.00 90.12 171 GLN A C 1
ATOM 1315 O O . GLN A 1 171 ? -9.848 11.481 0.818 1.00 90.12 171 GLN A O 1
ATOM 1320 N N . MET A 1 172 ? -10.969 9.893 1.930 1.00 89.38 172 MET A N 1
ATOM 1321 C CA . MET A 1 172 ? -10.754 8.841 0.929 1.00 89.38 172 MET A CA 1
ATOM 1322 C C . MET A 1 172 ? -11.367 9.191 -0.431 1.00 89.38 172 MET A C 1
ATOM 1324 O O . MET A 1 172 ? -10.775 8.885 -1.461 1.00 89.38 172 MET A O 1
ATOM 1328 N N . MET A 1 173 ? -12.533 9.845 -0.461 1.00 90.56 173 MET A N 1
ATOM 1329 C CA . MET A 1 173 ? -13.104 10.353 -1.713 1.00 90.56 173 MET A CA 1
ATOM 1330 C C . MET A 1 173 ? -12.213 11.422 -2.353 1.00 90.56 173 MET A C 1
ATOM 1332 O O . MET A 1 173 ? -11.992 11.393 -3.560 1.00 90.56 173 MET A O 1
ATOM 1336 N N . THR A 1 174 ? -11.676 12.336 -1.546 1.00 88.00 174 THR A N 1
ATOM 1337 C CA . THR A 1 174 ? -10.762 13.384 -2.020 1.00 88.00 174 THR A CA 1
ATOM 1338 C C . THR A 1 174 ? -9.462 12.788 -2.567 1.00 88.00 174 THR A C 1
ATOM 1340 O O . THR A 1 174 ? -8.985 13.206 -3.623 1.00 88.00 174 THR A O 1
ATOM 1343 N N . ASP A 1 175 ? -8.913 11.783 -1.881 1.00 86.62 175 ASP A N 1
ATOM 1344 C CA . ASP A 1 175 ? -7.732 11.041 -2.325 1.00 86.62 175 ASP A CA 1
ATOM 1345 C C . ASP A 1 175 ? -8.018 10.325 -3.658 1.00 86.62 175 ASP A C 1
ATOM 1347 O O . ASP A 1 175 ? -7.278 10.502 -4.623 1.00 86.62 175 ASP A O 1
ATOM 1351 N N . ALA A 1 176 ? -9.161 9.644 -3.780 1.00 85.38 176 ALA A N 1
ATOM 1352 C CA . ALA A 1 176 ? -9.572 8.991 -5.023 1.00 85.38 176 ALA A CA 1
ATOM 1353 C C . ALA A 1 176 ? -9.766 9.974 -6.196 1.00 85.38 176 ALA A C 1
ATOM 1355 O O . ALA A 1 176 ? -9.401 9.671 -7.333 1.00 85.38 176 ALA A O 1
ATOM 1356 N N . GLU A 1 177 ? -10.313 11.169 -5.954 1.00 85.62 177 GLU A N 1
ATOM 1357 C CA . GLU A 1 177 ? -10.428 12.215 -6.979 1.00 85.62 177 GLU A CA 1
ATOM 1358 C C . GLU A 1 177 ? -9.064 12.754 -7.423 1.00 85.62 177 GLU A C 1
ATOM 1360 O O . GLU A 1 177 ? -8.863 13.037 -8.611 1.00 85.62 177 GLU A O 1
ATOM 1365 N N . ARG A 1 178 ? -8.119 12.903 -6.487 1.00 81.31 178 ARG A N 1
ATOM 1366 C CA . ARG A 1 178 ? -6.733 13.281 -6.785 1.00 81.31 178 ARG A CA 1
ATOM 1367 C C . ARG A 1 178 ? -6.052 12.201 -7.628 1.00 81.31 178 ARG A C 1
ATOM 1369 O O . ARG A 1 178 ? -5.453 12.538 -8.650 1.00 81.31 178 ARG A O 1
ATOM 1376 N N . ASP A 1 179 ? -6.208 10.933 -7.266 1.00 80.62 179 ASP A N 1
ATOM 1377 C CA . ASP A 1 179 ? -5.628 9.796 -7.989 1.00 80.62 179 ASP A CA 1
ATOM 1378 C C . ASP A 1 179 ? -6.202 9.681 -9.406 1.00 80.62 179 ASP A C 1
ATOM 1380 O O . ASP A 1 179 ? -5.466 9.512 -10.380 1.00 80.62 179 ASP A O 1
ATOM 1384 N N . ALA A 1 180 ? -7.518 9.860 -9.556 1.00 77.94 180 ALA A N 1
ATOM 1385 C CA . ALA A 1 180 ? -8.184 9.851 -10.855 1.00 77.94 180 ALA A CA 1
ATOM 1386 C C . ALA A 1 180 ? -7.705 10.988 -11.773 1.00 77.94 180 ALA A C 1
ATOM 1388 O O . ALA A 1 180 ? -7.658 10.818 -12.993 1.00 77.94 180 ALA A O 1
ATOM 1389 N N . LYS A 1 181 ? -7.344 12.153 -11.217 1.00 71.00 181 LYS A N 1
ATOM 1390 C CA . LYS A 1 181 ? -6.721 13.246 -11.981 1.00 71.00 181 LYS A CA 1
ATOM 1391 C C . LYS A 1 181 ? -5.291 12.896 -12.390 1.00 71.00 181 LYS A C 1
ATOM 1393 O O . LYS A 1 181 ? -4.940 13.153 -13.535 1.00 71.00 181 LYS A O 1
ATOM 1398 N N . ALA A 1 182 ? -4.503 12.275 -11.512 1.00 67.00 182 ALA A N 1
ATOM 1399 C CA . ALA A 1 182 ? -3.135 11.852 -11.819 1.00 67.00 182 ALA A CA 1
ATOM 1400 C C . ALA A 1 182 ? -3.088 10.774 -12.919 1.00 67.00 182 ALA A C 1
ATOM 1402 O O . ALA A 1 182 ? -2.307 10.880 -13.860 1.00 67.00 182 ALA A O 1
ATOM 1403 N N . LEU A 1 183 ? -3.992 9.790 -12.869 1.00 66.31 183 LEU A N 1
ATOM 1404 C CA . LEU A 1 183 ? -4.100 8.728 -13.877 1.00 66.31 183 LEU A CA 1
ATOM 1405 C C . LEU A 1 183 ? -4.464 9.248 -15.276 1.00 66.31 183 LEU A C 1
ATOM 1407 O O . LEU A 1 183 ? -4.039 8.665 -16.265 1.00 66.31 183 LEU A O 1
ATOM 1411 N N . LYS A 1 184 ? -5.211 10.355 -15.378 1.00 62.91 184 LYS A N 1
ATOM 1412 C CA . LYS A 1 184 ? -5.539 10.994 -16.669 1.00 62.91 184 LYS A CA 1
ATOM 1413 C C . LYS A 1 184 ? -4.358 11.723 -17.313 1.00 62.91 184 LYS A C 1
ATOM 1415 O O . LYS A 1 184 ? -4.423 12.025 -18.499 1.00 62.91 184 LYS A O 1
ATOM 1420 N N . VAL A 1 185 ? -3.322 12.041 -16.536 1.00 57.62 185 VAL A N 1
ATOM 1421 C CA . VAL A 1 185 ? -2.135 12.780 -16.994 1.00 57.62 185 VAL A CA 1
ATOM 1422 C C . VAL A 1 185 ? -0.997 11.830 -17.381 1.00 57.62 185 VAL A C 1
ATOM 1424 O O . VAL A 1 185 ? -0.065 12.267 -18.041 1.00 57.62 185 VAL A O 1
ATOM 1427 N N . LEU A 1 186 ? -1.080 10.536 -17.045 1.00 58.06 186 LEU A N 1
ATOM 1428 C CA . LEU A 1 186 ? -0.113 9.512 -17.452 1.00 58.06 186 LEU A CA 1
ATOM 1429 C C . LEU A 1 186 ? -0.489 8.946 -18.840 1.00 58.06 186 LEU A C 1
ATOM 1431 O O . LEU A 1 186 ? -1.417 8.142 -18.931 1.00 58.06 186 LEU A O 1
ATOM 1435 N N . PRO A 1 187 ? 0.214 9.306 -19.932 1.00 51.09 187 PRO A N 1
ATOM 1436 C CA . PRO A 1 187 ? -0.162 8.921 -21.295 1.00 51.09 187 PRO A CA 1
ATOM 1437 C C . PRO A 1 187 ? 0.246 7.484 -21.681 1.00 51.09 187 PRO A C 1
ATOM 1439 O O . PRO A 1 187 ? 0.205 7.136 -22.854 1.00 51.09 187 PRO A O 1
ATOM 1442 N N . PHE A 1 188 ? 0.643 6.633 -20.729 1.00 53.06 188 PHE A N 1
ATOM 1443 C CA . PHE A 1 188 ? 1.292 5.341 -21.011 1.00 53.06 188 PHE A CA 1
ATOM 1444 C C . PHE A 1 188 ? 0.394 4.103 -20.829 1.00 53.06 188 PHE A C 1
ATOM 1446 O O . PHE A 1 188 ? 0.900 2.988 -20.742 1.00 53.06 188 PHE A O 1
ATOM 1453 N N . LEU A 1 189 ? -0.931 4.273 -20.751 1.00 42.97 189 LEU A N 1
ATOM 1454 C CA . LEU A 1 189 ? -1.891 3.168 -20.570 1.00 42.97 189 LEU A CA 1
ATOM 1455 C C . LEU A 1 189 ? -2.944 3.075 -21.692 1.00 42.97 189 LEU A C 1
ATOM 1457 O O . LEU A 1 189 ? -4.088 2.701 -21.427 1.00 42.97 189 LEU A O 1
ATOM 1461 N N . SER A 1 190 ? -2.569 3.402 -22.933 1.00 35.22 190 SER A N 1
ATOM 1462 C CA . SER A 1 190 ? -3.351 3.060 -24.135 1.00 35.22 190 SER A CA 1
ATOM 1463 C C . SER A 1 190 ? -2.686 1.950 -24.932 1.00 35.22 190 SER A C 1
ATOM 1465 O O . SER A 1 190 ? -1.506 2.161 -25.293 1.00 35.22 190 SER A O 1
#

Foldseek 3Di:
DDDDDDDDDDDDDDDDDDDDDDDDDDDDDDPPVVVVVVVVPPPDPDDPDDDDDDDDPVVVVVLVVQCVVLVPPDSVRSVVQVVQVVVCVVVVHDDDGPVNVPPPDPDDVVVVVVVVVVVVVLVVQVVVLVVLVVVLVVLVVVQVVVCVVVVDHDPVSVVVSVVSVVVSVVSVVVSVVVVVVVVVVPPPPD

Secondary structure (DSSP, 8-state):
------------------------------THHHHHHHTT-TTS------------HHHHHHHHHHHHHTT-SSHHHHHHHHHHHHHHHHHTPPP--TTTTS------HHHHHHHHHHHHHHHHHHHHHHHHHHHHHHHHHHHHHHHHHHS---HHHHHHHHHHHHHHHHHHHHHHHHHHHHHHH-TT--

Radius of gyration: 29.31 Å; chains: 1; bounding box: 58×44×89 Å